Protein AF-A0A9D8FSW4-F1 (afdb_monomer_lite)

pLDDT: mean 87.03, std 11.47, range [38.97, 98.31]

Radius of gyration: 18.08 Å; chains: 1; bounding box: 42×42×50 Å

Sequence (237 aa):
MDNWDFRLVDYWDQTTSAINRSTLRLSKLGEPERKAACGQIRDAVRMRVHDLADEQLLQAVVSMVDDLYKYVNEEVLMAAALFEYLDAFGRTLTQAVRERGYVIRYVVENQFSGVDFLMLGPFDVFPRVFNAAGFVYICPQQLSLHLMQHDGITASEYPWAIAQYITEARHSGDRIVIKCHDEGQHYVFLEADYQEGALDIALRGGGAPGVLSIFRDDAPVAGSEVFVGFPEQKLGG

Structure (mmCIF, N/CA/C/O backbone):
data_AF-A0A9D8FSW4-F1
#
_entry.id   AF-A0A9D8FSW4-F1
#
loop_
_atom_site.group_PDB
_atom_site.id
_atom_site.type_symbol
_atom_site.label_atom_id
_atom_site.label_alt_id
_atom_site.label_comp_id
_atom_site.label_asym_id
_atom_site.label_entity_id
_atom_site.label_seq_id
_atom_site.pdbx_PDB_ins_code
_atom_site.Cartn_x
_atom_site.Cartn_y
_atom_site.Cartn_z
_atom_site.occupancy
_atom_site.B_iso_or_equiv
_atom_site.auth_seq_id
_atom_site.auth_comp_id
_atom_site.auth_asym_id
_atom_site.auth_atom_id
_atom_site.pdbx_PDB_model_num
ATOM 1 N N . MET A 1 1 ? -2.309 21.149 25.613 1.00 38.97 1 MET A N 1
ATOM 2 C CA . MET A 1 1 ? -2.193 19.886 24.859 1.00 38.97 1 MET A CA 1
ATOM 3 C C . MET A 1 1 ? -3.498 19.719 24.126 1.00 38.97 1 MET A C 1
ATOM 5 O O . MET A 1 1 ? -4.509 19.529 24.790 1.00 38.97 1 MET A O 1
ATOM 9 N N . ASP A 1 2 ? -3.498 19.911 22.809 1.00 42.28 2 ASP A N 1
ATOM 10 C CA . ASP A 1 2 ? -4.711 19.710 22.019 1.00 42.28 2 ASP A CA 1
ATOM 11 C C . ASP A 1 2 ? -5.140 18.252 22.136 1.00 42.28 2 ASP A C 1
ATOM 13 O O . ASP A 1 2 ? -4.364 17.341 21.845 1.00 42.28 2 ASP A O 1
ATOM 17 N N . ASN A 1 3 ? -6.367 18.057 22.610 1.00 44.59 3 ASN A N 1
ATOM 18 C CA . ASN A 1 3 ? -6.986 16.753 22.729 1.00 44.59 3 ASN A CA 1
ATOM 19 C C . ASN A 1 3 ? -7.215 16.214 21.312 1.00 44.59 3 ASN A C 1
ATOM 21 O O . ASN A 1 3 ? -7.952 16.809 20.525 1.00 44.59 3 ASN A O 1
ATOM 25 N N . TRP A 1 4 ? -6.527 15.135 20.961 1.00 50.41 4 TRP A N 1
ATOM 26 C CA . TRP A 1 4 ? -6.752 14.406 19.721 1.00 50.41 4 TRP A CA 1
ATOM 27 C C . TRP A 1 4 ? -7.999 13.531 19.912 1.00 50.41 4 TRP A C 1
ATOM 29 O O . TRP A 1 4 ? -7.894 12.356 20.253 1.00 50.41 4 TRP A O 1
ATOM 39 N N . ASP A 1 5 ? -9.184 14.133 19.788 1.00 52.31 5 ASP A N 1
ATOM 40 C CA . ASP A 1 5 ? -10.445 13.385 19.778 1.00 52.31 5 ASP A CA 1
ATOM 41 C C . ASP A 1 5 ? -10.484 12.509 18.515 1.00 52.31 5 ASP A C 1
ATOM 43 O O . ASP A 1 5 ? -10.222 12.995 17.414 1.00 52.31 5 ASP A O 1
ATOM 47 N N . PHE A 1 6 ? -10.695 11.201 18.684 1.00 55.78 6 PHE A N 1
ATOM 48 C CA . PHE A 1 6 ? -10.394 10.209 17.650 1.00 55.78 6 PHE A CA 1
ATOM 49 C C . PHE A 1 6 ? -11.658 9.563 17.083 1.00 55.78 6 PHE A C 1
ATOM 51 O O . PHE A 1 6 ? -12.292 8.714 17.734 1.00 55.78 6 PHE A O 1
ATOM 58 N N . ARG A 1 7 ? -11.950 9.879 15.817 1.00 60.59 7 ARG A N 1
ATOM 59 C CA . ARG A 1 7 ? -12.724 9.034 14.898 1.00 60.59 7 ARG A CA 1
ATOM 60 C C . ARG A 1 7 ? -11.795 8.569 13.784 1.00 60.59 7 ARG A C 1
ATOM 62 O O . ARG A 1 7 ? -10.994 9.352 13.292 1.00 60.59 7 ARG A O 1
ATOM 69 N N . LEU A 1 8 ? -11.912 7.306 13.370 1.00 60.69 8 LEU A N 1
ATOM 70 C CA . LEU A 1 8 ? -11.028 6.722 12.349 1.00 60.69 8 LEU A CA 1
ATOM 71 C C . LEU A 1 8 ? -11.030 7.559 11.049 1.00 60.69 8 LEU A C 1
ATOM 73 O O . LEU A 1 8 ? -9.980 7.780 10.458 1.00 60.69 8 LEU A O 1
ATOM 77 N N . VAL A 1 9 ? -12.198 8.114 10.701 1.00 60.72 9 VAL A N 1
ATOM 78 C CA . VAL A 1 9 ? -12.412 9.023 9.561 1.00 60.72 9 VAL A CA 1
ATOM 79 C C . VAL A 1 9 ? -11.703 10.379 9.686 1.00 60.72 9 VAL A C 1
ATOM 81 O O . VAL A 1 9 ? -11.318 10.970 8.686 1.00 60.72 9 VAL A O 1
ATOM 84 N N . ASP A 1 10 ? -11.459 10.879 10.902 1.00 65.50 10 ASP A N 1
ATOM 85 C CA . ASP A 1 10 ? -10.819 12.193 11.099 1.00 65.50 10 ASP A CA 1
ATOM 86 C C . ASP A 1 10 ? -9.329 12.162 10.711 1.00 65.50 10 ASP A C 1
ATOM 88 O O . ASP A 1 10 ? -8.737 13.180 10.337 1.00 65.50 10 ASP A O 1
ATOM 92 N N . TYR A 1 11 ? -8.738 10.969 10.779 1.00 65.19 11 TYR A N 1
ATOM 93 C CA . TYR A 1 11 ? -7.365 10.657 10.388 1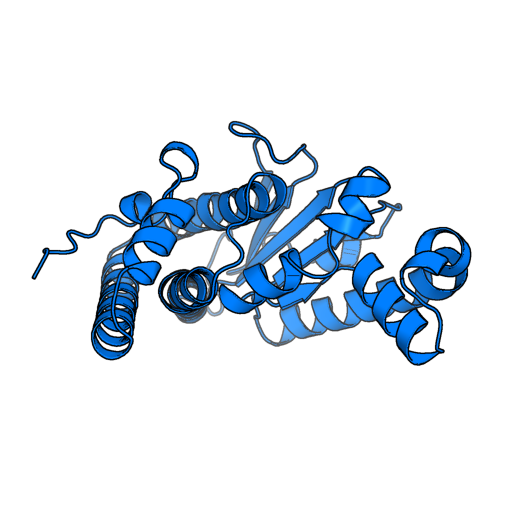.00 65.19 11 TYR A CA 1
ATOM 94 C C . TYR A 1 11 ? -7.300 10.080 8.975 1.00 65.19 11 TYR A C 1
ATOM 96 O O . TYR A 1 11 ? -6.244 10.078 8.338 1.00 65.19 11 TYR A O 1
ATOM 104 N N . TRP A 1 12 ? -8.428 9.625 8.445 1.00 70.25 12 TRP A N 1
ATOM 105 C CA . TRP A 1 12 ? -8.453 8.990 7.151 1.00 70.25 12 TRP A CA 1
ATOM 106 C C . TRP A 1 12 ? -9.741 9.261 6.396 1.00 70.25 12 TRP A C 1
ATOM 108 O O . TRP A 1 12 ? -10.770 8.655 6.668 1.00 70.25 12 TRP A O 1
ATOM 118 N N . ASP A 1 13 ? -9.653 10.182 5.445 1.00 71.44 13 ASP A N 1
ATOM 119 C CA . ASP A 1 13 ? -10.722 10.535 4.523 1.00 71.44 13 ASP A CA 1
ATOM 120 C C . ASP A 1 13 ? -10.130 11.455 3.447 1.00 71.44 13 ASP A C 1
ATOM 122 O O . ASP A 1 13 ? -9.614 12.542 3.757 1.00 71.44 13 ASP A O 1
ATOM 126 N N . GLN A 1 14 ? -10.177 11.024 2.186 1.00 68.12 14 GLN A N 1
ATOM 127 C CA . GLN A 1 14 ? -9.716 11.842 1.065 1.00 68.12 14 GLN A CA 1
ATOM 128 C C . GLN A 1 14 ? -10.571 13.106 0.879 1.00 68.12 14 GLN A C 1
ATOM 130 O O . GLN A 1 14 ? -10.016 14.165 0.579 1.00 68.12 14 GLN A O 1
ATOM 135 N N . THR A 1 15 ? -11.886 13.056 1.136 1.00 69.56 15 THR A N 1
ATOM 136 C CA . THR A 1 15 ? -12.797 14.209 0.964 1.00 69.56 15 THR A CA 1
ATOM 137 C C . THR A 1 15 ? -12.437 15.373 1.879 1.00 69.56 15 THR A C 1
ATOM 139 O O . THR A 1 15 ? -12.703 16.536 1.574 1.00 69.56 15 THR A O 1
ATOM 142 N N . THR A 1 16 ? -11.781 15.065 2.996 1.00 70.81 16 THR A N 1
ATOM 143 C CA . THR A 1 16 ? -11.301 16.054 3.951 1.00 70.81 16 THR A CA 1
ATOM 144 C C . THR A 1 16 ? -9.775 16.234 3.901 1.00 70.81 16 THR A C 1
ATOM 146 O O . THR A 1 16 ? -9.214 17.004 4.685 1.00 70.81 16 THR A O 1
ATOM 149 N N . SER A 1 17 ? -9.086 15.565 2.973 1.00 77.44 17 SER A N 1
ATOM 150 C CA . SER A 1 17 ? -7.623 15.553 2.836 1.00 77.44 17 SER A CA 1
ATOM 151 C C . SER A 1 17 ? -6.911 15.197 4.150 1.00 77.44 17 SER A C 1
ATOM 153 O O . SER A 1 17 ? -5.923 15.833 4.541 1.00 77.44 17 SER A O 1
ATOM 155 N N . ALA A 1 18 ? -7.427 14.200 4.875 1.00 82.44 18 ALA A N 1
ATOM 156 C CA . ALA A 1 18 ? -6.986 13.887 6.233 1.00 82.44 18 ALA A CA 1
ATOM 157 C C . ALA A 1 18 ? -5.484 13.557 6.322 1.00 82.44 18 ALA A C 1
ATOM 159 O O . ALA A 1 18 ? -4.816 14.035 7.241 1.00 82.44 18 ALA A O 1
ATOM 160 N N . ILE A 1 19 ? -4.930 12.838 5.335 1.00 84.75 19 ILE A N 1
ATOM 161 C CA . ILE A 1 19 ? -3.491 12.524 5.254 1.00 84.75 19 ILE A CA 1
ATOM 162 C C . ILE A 1 19 ? -2.659 13.813 5.211 1.00 84.75 19 ILE A C 1
ATOM 164 O O . ILE A 1 19 ? -1.739 13.979 6.017 1.00 84.75 19 ILE A O 1
ATOM 168 N N . ASN A 1 20 ? -3.016 14.763 4.340 1.00 83.88 20 ASN A N 1
ATOM 169 C CA . ASN A 1 20 ? -2.315 16.044 4.213 1.00 83.88 20 ASN A CA 1
ATOM 170 C C . ASN A 1 20 ? -2.421 16.883 5.489 1.00 83.88 20 ASN A C 1
ATOM 172 O O . ASN A 1 20 ? -1.419 17.419 5.967 1.00 83.88 20 ASN A O 1
ATOM 176 N N . ARG A 1 21 ? -3.608 16.962 6.099 1.00 85.56 21 ARG A N 1
ATOM 177 C CA . ARG A 1 21 ? -3.796 17.724 7.344 1.00 85.56 21 ARG A CA 1
ATOM 178 C C . ARG A 1 21 ? -3.013 17.140 8.512 1.00 85.56 21 ARG A C 1
ATOM 180 O O . ARG A 1 21 ? -2.367 17.895 9.239 1.00 85.56 21 ARG A O 1
ATOM 187 N N . SER A 1 22 ? -3.054 15.823 8.693 1.00 86.38 22 SER A N 1
ATOM 188 C CA . SER A 1 22 ? -2.328 15.140 9.766 1.00 86.38 22 SER A CA 1
ATOM 189 C C . SER A 1 22 ? -0.820 15.249 9.567 1.00 86.38 22 SER A C 1
ATOM 191 O O . SER A 1 22 ? -0.102 15.590 10.508 1.00 86.38 22 SER A O 1
ATOM 193 N N . THR A 1 23 ? -0.352 15.084 8.328 1.00 87.50 23 THR A N 1
ATOM 194 C CA . THR A 1 23 ? 1.051 15.293 7.950 1.00 87.50 23 THR A CA 1
ATOM 195 C C . THR A 1 23 ? 1.503 16.719 8.259 1.00 87.50 23 THR A C 1
ATOM 197 O O . THR A 1 23 ? 2.516 16.910 8.931 1.00 87.50 23 THR A O 1
ATOM 200 N N . LEU A 1 24 ? 0.730 17.729 7.848 1.00 87.88 24 LEU A N 1
ATOM 201 C CA . LEU A 1 24 ? 1.033 19.139 8.106 1.00 87.88 24 LEU A CA 1
ATOM 202 C C . LEU A 1 24 ? 0.984 19.484 9.602 1.00 87.88 24 LEU A C 1
ATOM 204 O O . LEU A 1 24 ? 1.720 20.351 10.075 1.00 87.88 24 LEU A O 1
ATOM 208 N N . ARG A 1 25 ? 0.105 18.833 10.369 1.00 88.06 25 ARG A N 1
ATOM 209 C CA . ARG A 1 25 ? 0.049 19.007 11.822 1.00 88.06 25 ARG A CA 1
ATOM 210 C C . ARG A 1 25 ? 1.295 18.427 12.484 1.00 88.06 25 ARG A C 1
ATOM 212 O O . ARG A 1 25 ? 1.892 19.114 13.307 1.00 88.06 25 ARG A O 1
ATOM 219 N N . LEU A 1 26 ? 1.722 17.225 12.096 1.00 89.62 26 LEU A N 1
ATOM 220 C CA . LEU A 1 26 ? 2.951 16.609 12.604 1.00 89.62 26 LEU A CA 1
ATOM 221 C C . LEU A 1 26 ? 4.206 17.380 12.184 1.00 89.62 26 LEU A C 1
ATOM 223 O O . LEU A 1 26 ? 5.123 17.522 12.989 1.00 89.62 26 LEU A O 1
ATOM 227 N N . SER A 1 27 ? 4.248 17.927 10.967 1.00 90.06 27 SER A N 1
ATOM 228 C CA . SER A 1 27 ? 5.417 18.661 10.467 1.00 90.06 27 SER A CA 1
ATOM 229 C C . SER A 1 27 ? 5.688 19.970 11.215 1.00 90.06 27 SER A C 1
ATOM 231 O O . SER A 1 27 ? 6.794 20.495 11.135 1.00 90.06 27 SER A O 1
ATOM 233 N N . LYS A 1 28 ? 4.690 20.510 11.927 1.00 90.50 28 LYS A N 1
ATOM 234 C CA . LYS A 1 28 ? 4.816 21.721 12.756 1.00 90.50 28 LYS A CA 1
ATOM 235 C C . LYS A 1 28 ? 5.362 21.444 14.160 1.00 90.50 28 LYS A C 1
ATOM 237 O O . LYS A 1 28 ? 5.664 22.395 14.873 1.00 90.50 28 LYS A O 1
ATOM 242 N N . LEU A 1 29 ? 5.458 20.177 14.564 1.00 90.56 29 LEU A N 1
ATOM 243 C CA . LEU A 1 29 ? 5.900 19.775 15.899 1.00 90.56 29 LEU A CA 1
ATOM 244 C C . LEU A 1 29 ? 7.417 19.562 15.958 1.00 90.56 29 LEU A C 1
ATOM 246 O O . LEU A 1 29 ? 8.035 19.083 15.000 1.00 90.56 29 LEU A O 1
ATOM 250 N N . GLY A 1 30 ? 8.005 19.842 17.125 1.00 90.94 30 GLY A N 1
ATOM 251 C CA . GLY A 1 30 ? 9.375 19.425 17.430 1.00 90.94 30 GLY A CA 1
ATOM 252 C C . GLY A 1 30 ? 9.485 17.900 17.548 1.00 90.94 30 GLY A C 1
ATOM 253 O O . GLY A 1 30 ? 8.496 17.215 17.792 1.00 90.94 30 GLY A O 1
ATOM 254 N N . GLU A 1 31 ? 10.689 17.341 17.406 1.00 91.19 31 GLU A N 1
ATOM 255 C CA . GLU A 1 31 ? 10.897 15.881 17.397 1.00 91.19 31 GLU A CA 1
ATOM 256 C C . GLU A 1 31 ? 10.307 15.140 18.622 1.00 91.19 31 GLU A C 1
ATOM 258 O O . GLU A 1 31 ? 9.602 14.146 18.418 1.00 91.19 31 GLU A O 1
ATOM 263 N N . PRO A 1 32 ? 10.478 15.606 19.881 1.00 91.69 32 PRO A N 1
ATOM 264 C CA . PRO A 1 32 ? 9.886 14.926 21.037 1.00 91.69 32 PRO A CA 1
ATOM 265 C C . PRO A 1 32 ? 8.351 14.935 21.018 1.00 91.69 32 PRO A C 1
ATOM 267 O O . PRO A 1 32 ? 7.713 13.926 21.319 1.00 91.69 32 PRO A O 1
ATOM 270 N N . GLU A 1 33 ? 7.755 16.064 20.630 1.00 91.56 33 GLU A N 1
ATOM 271 C CA . GLU A 1 33 ? 6.302 16.240 20.541 1.00 91.56 33 GLU A CA 1
ATOM 272 C C . GLU A 1 33 ? 5.716 15.399 19.409 1.00 91.56 33 GLU A C 1
ATOM 274 O O . GLU A 1 33 ? 4.677 14.761 19.573 1.00 91.56 33 GLU A O 1
ATOM 279 N N . ARG A 1 34 ? 6.414 15.342 18.274 1.00 91.56 34 ARG A N 1
ATOM 280 C CA . ARG A 1 34 ? 6.032 14.545 17.112 1.00 91.56 34 ARG A CA 1
ATOM 281 C C . ARG A 1 34 ? 6.053 13.053 17.429 1.00 91.56 34 ARG A C 1
ATOM 283 O O . ARG A 1 34 ? 5.096 12.350 17.107 1.00 91.56 34 ARG A O 1
ATOM 290 N N . LYS A 1 35 ? 7.075 12.577 18.151 1.00 92.25 35 LYS A N 1
ATOM 291 C CA . LYS A 1 35 ? 7.139 11.194 18.649 1.00 92.25 35 LYS A CA 1
ATOM 292 C C . LYS A 1 35 ? 5.981 10.876 19.599 1.00 92.25 35 LYS A C 1
ATOM 294 O O . LYS A 1 35 ? 5.378 9.809 19.474 1.00 92.25 35 LYS A O 1
ATOM 299 N N . ALA A 1 36 ? 5.649 11.791 20.512 1.00 91.00 36 ALA A N 1
ATOM 300 C CA . ALA A 1 36 ? 4.511 11.633 21.417 1.00 91.00 36 ALA A CA 1
ATOM 301 C C . ALA A 1 36 ? 3.174 11.588 20.656 1.00 91.00 36 ALA A C 1
ATOM 303 O O . ALA A 1 36 ? 2.359 10.704 20.911 1.00 91.00 36 ALA A O 1
ATOM 304 N N . ALA A 1 37 ? 2.982 12.472 19.672 1.00 91.06 37 ALA A N 1
ATOM 305 C CA . ALA A 1 37 ? 1.797 12.486 18.816 1.00 91.06 37 ALA A CA 1
ATOM 306 C C . ALA A 1 37 ? 1.662 11.187 18.003 1.00 91.06 37 ALA A C 1
ATOM 308 O O . ALA A 1 37 ? 0.585 10.601 17.953 1.00 91.06 37 ALA A O 1
ATOM 309 N N . CYS A 1 38 ? 2.761 10.674 17.440 1.00 93.69 38 CYS A N 1
ATOM 310 C CA . CYS A 1 38 ? 2.759 9.370 16.777 1.00 93.69 38 CYS A CA 1
ATOM 311 C C . CYS A 1 38 ? 2.387 8.237 17.746 1.00 93.69 38 CYS A C 1
ATOM 313 O O . CYS A 1 38 ? 1.678 7.319 17.357 1.00 93.69 38 CYS A O 1
ATOM 315 N N . GLY A 1 39 ? 2.837 8.283 19.005 1.00 93.81 39 GLY A N 1
ATOM 316 C CA . GLY A 1 39 ? 2.407 7.336 20.043 1.00 93.81 39 GLY A CA 1
ATOM 317 C C . GLY A 1 39 ? 0.893 7.365 20.264 1.00 93.81 39 GLY A C 1
ATOM 318 O O . GLY A 1 39 ? 0.244 6.327 20.179 1.00 93.81 39 GLY A O 1
ATOM 319 N N . GLN A 1 40 ? 0.328 8.563 20.424 1.00 90.94 40 GLN A N 1
ATOM 320 C CA . GLN A 1 40 ? -1.116 8.759 20.595 1.00 90.94 40 GLN A CA 1
ATOM 321 C C . GLN A 1 40 ? -1.921 8.233 19.401 1.00 90.94 40 GLN A C 1
ATOM 323 O O . GLN A 1 40 ? -2.945 7.586 19.600 1.00 90.94 40 GLN A O 1
ATOM 328 N N . ILE A 1 41 ? -1.446 8.456 18.170 1.00 91.69 41 ILE A N 1
ATOM 329 C CA . ILE A 1 41 ? -2.078 7.915 16.958 1.00 91.69 41 ILE A CA 1
ATOM 330 C C . ILE A 1 41 ? -2.113 6.382 17.009 1.00 91.69 41 ILE A C 1
ATOM 332 O O . ILE A 1 41 ? -3.173 5.798 16.791 1.00 91.69 41 ILE A O 1
ATOM 336 N N . ARG A 1 42 ? -0.990 5.725 17.339 1.00 94.25 42 ARG A N 1
ATOM 337 C CA . ARG A 1 42 ? -0.927 4.253 17.422 1.00 94.25 42 ARG A CA 1
ATOM 338 C C . ARG A 1 42 ? -1.911 3.702 18.452 1.00 94.25 42 ARG A C 1
ATOM 340 O O . ARG A 1 42 ? -2.645 2.759 18.159 1.00 94.25 42 ARG A O 1
ATOM 347 N N . ASP A 1 43 ? -1.938 4.292 19.643 1.00 90.88 43 ASP A N 1
ATOM 348 C CA . ASP A 1 43 ? -2.817 3.849 20.727 1.00 90.88 43 ASP A CA 1
ATOM 349 C C . ASP A 1 43 ? -4.293 4.028 20.356 1.00 90.88 43 ASP A C 1
ATOM 351 O O . ASP A 1 43 ? -5.112 3.133 20.579 1.00 90.88 43 ASP A O 1
ATOM 355 N N . ALA A 1 44 ? -4.625 5.146 19.710 1.00 88.31 44 ALA A N 1
ATOM 356 C CA . ALA A 1 44 ? -5.988 5.438 19.300 1.00 88.31 44 ALA A CA 1
ATOM 357 C C . ALA A 1 44 ? -6.477 4.514 18.169 1.00 88.31 44 ALA A C 1
ATOM 359 O O . ALA A 1 44 ? -7.608 4.025 18.231 1.00 88.31 44 ALA A O 1
ATOM 360 N N . VAL A 1 45 ? -5.617 4.201 17.189 1.00 90.56 45 VAL A N 1
ATOM 361 C CA . VAL A 1 45 ? -5.909 3.202 16.145 1.00 90.56 45 VAL A CA 1
ATOM 362 C C . VAL A 1 45 ? -6.189 1.840 16.770 1.00 90.56 45 VAL A C 1
ATOM 364 O O . VAL A 1 45 ? -7.232 1.255 16.487 1.00 90.56 45 VAL A O 1
ATOM 367 N N . ARG A 1 46 ? -5.314 1.349 17.658 1.00 91.00 46 ARG A N 1
ATOM 368 C CA . ARG A 1 46 ? -5.498 0.039 18.311 1.00 91.00 46 ARG A CA 1
ATOM 369 C C . ARG A 1 46 ? -6.804 -0.038 19.088 1.00 91.00 46 ARG A C 1
ATOM 371 O O . ARG A 1 46 ? -7.553 -0.995 18.921 1.00 91.00 46 ARG A O 1
ATOM 378 N N . MET A 1 47 ? -7.087 0.983 19.895 1.00 88.00 47 MET A N 1
ATOM 379 C CA . MET A 1 47 ? -8.319 1.059 20.677 1.00 88.00 47 MET A CA 1
ATOM 380 C C . MET A 1 47 ? -9.557 1.014 19.773 1.00 88.00 47 MET A C 1
ATOM 382 O O . MET A 1 47 ? -10.480 0.252 20.037 1.00 88.00 47 MET A O 1
ATOM 386 N N . ARG A 1 48 ? -9.581 1.767 18.666 1.00 85.12 48 ARG A N 1
ATOM 387 C CA . ARG A 1 48 ? -10.743 1.745 17.764 1.00 85.12 48 ARG A CA 1
ATOM 388 C C . ARG A 1 48 ? -10.878 0.463 16.971 1.00 85.12 48 ARG A C 1
ATOM 390 O O . ARG A 1 48 ? -11.993 -0.023 16.835 1.00 85.12 48 ARG A O 1
ATOM 397 N N . VAL A 1 49 ? -9.783 -0.087 16.455 1.00 88.44 49 VAL A N 1
ATOM 398 C CA . VAL A 1 49 ? -9.830 -1.358 15.720 1.00 88.44 49 VAL A CA 1
ATOM 399 C C . VAL A 1 49 ? -10.352 -2.477 16.616 1.00 88.44 49 VAL A C 1
ATOM 401 O O . VAL A 1 49 ? -11.122 -3.308 16.142 1.00 88.44 49 VAL A O 1
ATOM 404 N N . HIS A 1 50 ? -9.982 -2.472 17.898 1.00 87.44 50 HIS A N 1
ATOM 405 C CA . HIS A 1 50 ? -10.499 -3.413 18.888 1.00 87.44 50 HIS A CA 1
ATOM 406 C C . HIS A 1 50 ? -12.028 -3.320 19.050 1.00 87.44 50 HIS A C 1
ATOM 408 O O . HIS A 1 50 ? -12.697 -4.346 19.133 1.00 87.44 50 HIS A O 1
ATOM 414 N N . ASP A 1 51 ? -12.584 -2.108 19.046 1.00 87.88 51 ASP A N 1
ATOM 415 C CA . ASP A 1 51 ? -14.014 -1.879 19.294 1.00 87.88 51 ASP A CA 1
ATOM 416 C C . ASP A 1 51 ? -14.908 -2.066 18.053 1.00 87.88 51 ASP A C 1
ATOM 418 O O . ASP A 1 51 ? -16.128 -2.181 18.180 1.00 87.88 51 ASP A O 1
ATOM 422 N N . LEU A 1 52 ? -14.333 -2.075 16.846 1.00 88.75 52 LEU A N 1
ATOM 423 C CA . LEU A 1 52 ? -15.087 -2.245 15.600 1.00 88.75 52 LEU A CA 1
ATOM 424 C C . LEU A 1 52 ? -15.535 -3.695 15.404 1.00 88.75 52 LEU A C 1
ATOM 426 O O . LEU A 1 52 ? -14.785 -4.625 15.695 1.00 88.75 52 LEU A O 1
ATOM 430 N N . ALA A 1 53 ? -16.714 -3.911 14.817 1.00 91.31 53 ALA A N 1
ATOM 431 C CA . ALA A 1 53 ? -17.070 -5.217 14.261 1.00 91.31 53 ALA A CA 1
ATOM 432 C C . ALA A 1 53 ? -16.201 -5.540 13.029 1.00 91.31 53 ALA A C 1
ATOM 434 O O . ALA A 1 53 ? -15.670 -4.632 12.388 1.00 91.31 53 ALA A O 1
ATOM 435 N N . ASP A 1 54 ? -16.059 -6.826 12.687 1.00 92.06 54 ASP A N 1
ATOM 436 C CA . ASP A 1 54 ? -15.194 -7.248 11.573 1.00 92.06 54 ASP A CA 1
ATOM 437 C C . ASP A 1 54 ? -15.614 -6.588 10.253 1.00 92.06 54 ASP A C 1
ATOM 439 O O . ASP A 1 54 ? -14.784 -6.028 9.547 1.00 92.06 54 ASP A O 1
ATOM 443 N N . GLU A 1 55 ? -16.914 -6.584 9.960 1.00 90.62 55 GLU A N 1
ATOM 444 C CA . GLU A 1 55 ? -17.477 -5.980 8.750 1.00 90.62 55 GLU A CA 1
ATOM 445 C C . GLU A 1 55 ? -17.129 -4.489 8.630 1.00 90.62 55 GLU A C 1
ATOM 447 O O . GLU A 1 55 ? -16.656 -4.036 7.589 1.00 90.62 55 GLU A O 1
ATOM 452 N N . GLN A 1 56 ? -17.288 -3.734 9.721 1.00 90.31 56 GLN A N 1
ATOM 453 C CA . GLN A 1 56 ? -16.984 -2.302 9.756 1.00 90.31 56 GLN A CA 1
ATOM 454 C C . GLN A 1 56 ? -15.487 -2.035 9.592 1.00 90.31 56 GLN A C 1
ATOM 456 O O . GLN A 1 56 ? -15.099 -1.082 8.917 1.00 90.31 56 GLN A O 1
ATOM 461 N N . LEU A 1 57 ? -14.639 -2.873 10.198 1.00 91.56 57 LEU A N 1
ATOM 462 C CA . LEU A 1 57 ? -13.194 -2.783 10.026 1.00 91.56 57 LEU A CA 1
ATOM 463 C C . LEU A 1 57 ? -12.805 -3.027 8.567 1.00 91.56 57 LEU A C 1
ATOM 465 O O . LEU A 1 57 ? -12.038 -2.248 8.011 1.00 91.56 57 LEU A O 1
ATOM 469 N N . LEU A 1 58 ? -13.328 -4.086 7.947 1.00 93.12 58 LEU A N 1
ATOM 470 C CA . LEU A 1 58 ? -13.005 -4.426 6.564 1.00 93.12 58 LEU A CA 1
ATOM 471 C C . LEU A 1 58 ? -13.469 -3.332 5.597 1.00 93.12 58 LEU A C 1
ATOM 473 O O . LEU A 1 58 ? -12.701 -2.949 4.722 1.00 93.12 58 LEU A O 1
ATOM 477 N N . GLN A 1 59 ? -14.666 -2.771 5.789 1.00 91.50 59 GLN A N 1
ATOM 478 C CA . GLN A 1 59 ? -15.142 -1.626 5.002 1.00 91.50 59 GLN A CA 1
ATOM 479 C C . GLN A 1 59 ? -14.234 -0.402 5.163 1.00 91.50 59 GLN A C 1
ATOM 481 O O . GLN A 1 59 ? -13.840 0.202 4.167 1.00 91.50 59 GLN A O 1
ATOM 486 N N . ALA A 1 60 ? -13.845 -0.070 6.399 1.00 88.94 60 ALA A N 1
ATOM 487 C CA . ALA A 1 60 ? -12.914 1.027 6.643 1.00 88.94 60 ALA A CA 1
ATOM 488 C C . ALA A 1 60 ? -11.570 0.782 5.940 1.00 88.94 60 ALA A C 1
ATOM 490 O O . ALA A 1 60 ? -11.036 1.685 5.307 1.00 88.94 60 ALA A O 1
ATOM 491 N N . VAL A 1 61 ? -11.049 -0.445 5.990 1.00 92.81 61 VAL A N 1
ATOM 492 C CA . VAL A 1 61 ? -9.799 -0.830 5.323 1.00 92.81 61 VAL A CA 1
ATOM 493 C C . VAL A 1 61 ? -9.888 -0.693 3.802 1.00 92.81 61 VAL A C 1
ATOM 495 O O . VAL A 1 61 ? -8.926 -0.222 3.199 1.00 92.81 61 VAL A O 1
ATOM 498 N N . VAL A 1 62 ? -11.016 -1.059 3.182 1.00 93.31 62 VAL A N 1
ATOM 499 C CA . VAL A 1 62 ? -11.229 -0.877 1.735 1.00 93.31 62 VAL A CA 1
ATOM 500 C C . VAL A 1 62 ? -11.086 0.590 1.358 1.00 93.31 62 VAL A C 1
ATOM 502 O O . VAL A 1 62 ? -10.230 0.924 0.538 1.00 93.31 62 VAL A O 1
ATOM 505 N N . SER A 1 63 ? -11.876 1.462 1.995 1.00 88.88 63 SER A N 1
ATOM 506 C CA . SER A 1 63 ? -11.801 2.907 1.765 1.00 88.88 63 SER A CA 1
ATOM 507 C C . SER A 1 63 ? -10.396 3.420 2.028 1.00 88.88 63 SER A C 1
ATOM 509 O O . SER A 1 63 ? -9.881 4.242 1.281 1.00 88.88 63 SER A O 1
ATOM 511 N N . MET A 1 64 ? -9.737 2.884 3.055 1.00 89.50 64 MET A N 1
ATOM 512 C CA . MET A 1 64 ? -8.409 3.329 3.401 1.00 89.50 64 MET A CA 1
ATOM 513 C C . MET A 1 64 ? -7.369 3.061 2.323 1.00 89.50 64 MET A C 1
ATOM 515 O O . MET A 1 64 ? -6.642 3.963 1.920 1.00 89.50 64 MET A O 1
ATOM 519 N N . VAL A 1 65 ? -7.260 1.818 1.874 1.00 93.12 65 VAL A N 1
ATOM 520 C CA . VAL A 1 65 ? -6.215 1.442 0.918 1.00 93.12 65 VAL A CA 1
ATOM 521 C C . VAL A 1 65 ? -6.439 2.110 -0.434 1.00 93.12 65 VAL A C 1
ATOM 523 O O . VAL A 1 65 ? -5.477 2.560 -1.059 1.00 93.12 65 VAL A O 1
ATOM 526 N N . ASP A 1 66 ? -7.699 2.242 -0.838 1.00 92.12 66 ASP A N 1
ATOM 527 C CA . ASP A 1 66 ? -8.068 2.928 -2.069 1.00 92.12 66 ASP A CA 1
ATOM 528 C C . ASP A 1 66 ? -7.787 4.441 -2.002 1.00 92.12 66 ASP A C 1
ATOM 530 O O . ASP A 1 66 ? -7.150 4.998 -2.898 1.00 92.12 66 ASP A O 1
ATOM 534 N N . ASP A 1 67 ? -8.139 5.103 -0.898 1.00 89.31 67 ASP A N 1
ATOM 535 C CA . ASP A 1 67 ? -7.807 6.515 -0.671 1.00 89.31 67 ASP A CA 1
ATOM 536 C C . ASP A 1 67 ? -6.288 6.747 -0.616 1.00 89.31 67 ASP A C 1
ATOM 538 O O . ASP A 1 67 ? -5.814 7.791 -1.064 1.00 89.31 67 ASP A O 1
ATOM 542 N N . LEU A 1 68 ? -5.496 5.787 -0.108 1.00 91.00 68 LEU A N 1
ATOM 543 C CA . LEU A 1 68 ? -4.031 5.883 -0.155 1.00 91.00 68 LEU A CA 1
ATOM 544 C C . LEU A 1 68 ? -3.532 5.873 -1.599 1.00 91.00 68 LEU A C 1
ATOM 546 O O . LEU A 1 68 ? -2.652 6.655 -1.952 1.00 91.00 68 LEU A O 1
ATOM 550 N N . TYR A 1 69 ? -4.087 4.994 -2.432 1.00 90.81 69 TYR A N 1
ATOM 551 C CA . TYR A 1 69 ? -3.744 4.925 -3.847 1.00 90.81 69 TYR A CA 1
ATOM 552 C C . TYR A 1 69 ? -4.093 6.228 -4.568 1.00 90.81 69 TYR A C 1
ATOM 554 O O . TYR A 1 69 ? -3.250 6.775 -5.279 1.00 90.81 69 TYR A O 1
ATOM 562 N N . LYS A 1 70 ? -5.293 6.767 -4.334 1.00 88.31 70 LYS A N 1
ATOM 563 C CA . LYS A 1 70 ? -5.728 8.058 -4.887 1.00 88.31 70 LYS A CA 1
ATOM 564 C C . LYS A 1 70 ? -4.837 9.208 -4.419 1.00 88.31 70 LYS A C 1
ATOM 566 O O . LYS A 1 70 ? -4.342 9.967 -5.246 1.00 88.31 70 LYS A O 1
ATOM 571 N N . TYR A 1 71 ? -4.523 9.266 -3.124 1.00 86.38 71 TYR A N 1
ATOM 572 C CA . TYR A 1 71 ? -3.603 10.252 -2.552 1.00 86.38 71 TYR A CA 1
ATOM 573 C C . TYR A 1 71 ? -2.244 10.267 -3.264 1.00 86.38 71 TYR A C 1
ATOM 575 O O . TYR A 1 71 ? -1.734 11.337 -3.593 1.00 86.38 71 TYR A O 1
ATOM 583 N N . VAL A 1 72 ? -1.673 9.088 -3.536 1.00 86.31 72 VAL A N 1
ATOM 584 C CA . VAL A 1 72 ? -0.375 8.988 -4.217 1.00 86.31 72 VAL A CA 1
ATOM 585 C C . VAL A 1 72 ? -0.441 9.450 -5.679 1.00 86.31 72 VAL A C 1
ATOM 587 O O . VAL A 1 72 ? 0.550 9.971 -6.187 1.00 86.31 72 VAL A O 1
ATOM 590 N N . ASN A 1 73 ? -1.593 9.307 -6.340 1.00 83.81 73 ASN A N 1
ATOM 591 C CA . ASN A 1 73 ? -1.796 9.759 -7.719 1.00 83.81 73 ASN A CA 1
ATOM 592 C C . ASN A 1 73 ? -2.128 11.261 -7.843 1.00 83.81 73 ASN A C 1
ATOM 594 O O . ASN A 1 73 ? -1.908 11.826 -8.911 1.00 83.81 73 ASN A O 1
ATOM 598 N N . GLU A 1 74 ? -2.656 11.909 -6.799 1.00 78.44 74 GLU A N 1
ATOM 599 C CA . GLU A 1 74 ? -3.117 13.308 -6.862 1.00 78.44 74 GLU A CA 1
ATOM 600 C C . GLU A 1 74 ? -2.094 14.324 -6.325 1.00 78.44 74 GLU A C 1
ATOM 602 O O . GLU A 1 74 ? -1.655 15.216 -7.052 1.00 78.44 74 GLU A O 1
ATOM 607 N N . GLU A 1 75 ? -1.726 14.241 -5.043 1.00 66.69 75 GLU A N 1
ATOM 608 C CA . GLU A 1 75 ? -0.921 15.271 -4.376 1.00 66.69 75 GLU A CA 1
ATOM 609 C C . GLU A 1 75 ? -0.120 14.662 -3.224 1.00 66.69 75 GLU A C 1
ATOM 611 O O . GLU A 1 75 ? -0.636 14.472 -2.123 1.00 66.69 75 GLU A O 1
ATOM 616 N N . VAL A 1 76 ? 1.172 14.399 -3.448 1.00 65.06 76 VAL A N 1
ATOM 617 C CA . VAL A 1 76 ? 2.042 13.863 -2.395 1.00 65.06 76 VAL A CA 1
ATOM 618 C C . VAL A 1 76 ? 2.938 14.943 -1.815 1.00 65.06 76 VAL A C 1
ATOM 620 O O . VAL A 1 76 ? 3.937 15.356 -2.407 1.00 65.06 76 VAL A O 1
ATOM 623 N N . LEU A 1 77 ? 2.644 15.331 -0.576 1.00 66.25 77 LEU A N 1
ATOM 624 C CA . LEU A 1 77 ? 3.572 16.102 0.243 1.00 66.25 77 LEU A CA 1
ATOM 625 C C . LEU A 1 77 ? 4.678 15.177 0.761 1.00 66.25 77 LEU A C 1
ATOM 627 O O . LEU A 1 77 ? 4.569 14.580 1.833 1.00 66.25 77 LEU A O 1
ATOM 631 N N . MET A 1 78 ? 5.765 15.058 -0.003 1.00 70.94 78 MET A N 1
ATOM 632 C CA . MET A 1 78 ? 6.933 14.246 0.355 1.00 70.94 78 MET A CA 1
ATOM 633 C C . MET A 1 78 ? 7.723 14.866 1.518 1.00 70.94 78 MET A C 1
ATOM 635 O O . MET A 1 78 ? 8.774 15.480 1.338 1.00 70.94 78 MET A O 1
ATOM 639 N N . ALA A 1 79 ? 7.215 14.686 2.737 1.00 77.94 79 ALA A N 1
ATOM 640 C CA . ALA A 1 79 ? 7.817 15.150 3.983 1.00 77.94 79 ALA A CA 1
ATOM 641 C C . ALA A 1 79 ? 8.110 13.976 4.928 1.00 77.94 79 ALA A C 1
ATOM 643 O O . ALA A 1 79 ? 7.385 12.985 4.946 1.00 77.94 79 ALA A O 1
ATOM 644 N N . ALA A 1 80 ? 9.130 14.100 5.786 1.00 83.00 80 ALA A N 1
ATOM 645 C CA . ALA A 1 80 ? 9.421 13.086 6.811 1.00 83.00 80 ALA A CA 1
ATOM 646 C C . ALA A 1 80 ? 8.194 12.789 7.699 1.00 83.00 80 ALA A C 1
ATOM 648 O O . ALA A 1 80 ? 7.919 11.637 8.025 1.00 83.00 80 ALA A O 1
ATOM 649 N N . ALA A 1 81 ? 7.408 13.828 7.997 1.00 88.69 81 ALA A N 1
ATOM 650 C CA . ALA A 1 81 ? 6.165 13.724 8.752 1.00 88.69 81 ALA A CA 1
ATOM 651 C C . ALA A 1 81 ? 5.100 12.836 8.079 1.00 88.69 81 ALA A C 1
ATOM 653 O O . ALA A 1 81 ? 4.305 12.235 8.794 1.00 88.69 81 ALA A O 1
ATOM 654 N N . LEU A 1 82 ? 5.091 12.710 6.742 1.00 90.25 82 LEU A N 1
ATOM 655 C CA . LEU A 1 82 ? 4.171 11.811 6.034 1.00 90.25 82 LEU A CA 1
ATOM 656 C C . LEU A 1 82 ? 4.490 10.357 6.378 1.00 90.25 82 LEU A C 1
ATOM 658 O O . LEU A 1 82 ? 3.601 9.583 6.710 1.00 90.25 82 LEU A O 1
ATOM 662 N N . PHE A 1 83 ? 5.765 9.976 6.329 1.00 92.25 83 PHE A N 1
ATOM 663 C CA . PHE A 1 83 ? 6.167 8.596 6.600 1.00 92.25 83 PHE A CA 1
ATOM 664 C C . PHE A 1 83 ? 5.994 8.230 8.073 1.00 92.25 83 PHE A C 1
ATOM 666 O O . PHE A 1 83 ? 5.556 7.125 8.375 1.00 92.25 83 PHE A O 1
ATOM 673 N N . GLU A 1 84 ? 6.268 9.161 8.987 1.00 93.56 84 GLU A N 1
ATOM 674 C CA . GLU A 1 84 ? 5.966 8.972 10.409 1.00 93.56 84 GLU A CA 1
ATOM 675 C C . GLU A 1 84 ? 4.456 8.838 10.657 1.00 93.56 84 GLU A C 1
ATOM 677 O O . GLU A 1 84 ? 4.039 8.015 11.472 1.00 93.56 84 GLU A O 1
ATOM 682 N N . TYR A 1 85 ? 3.633 9.600 9.927 1.00 93.19 85 TYR A N 1
ATOM 683 C CA . TYR A 1 85 ? 2.180 9.487 9.976 1.00 93.19 85 TYR A CA 1
ATOM 684 C C . TYR A 1 85 ? 1.687 8.127 9.475 1.00 93.19 85 TYR A C 1
ATOM 686 O O . TYR A 1 85 ? 0.932 7.450 10.171 1.00 93.19 85 TYR A O 1
ATOM 694 N N . LEU A 1 86 ? 2.124 7.714 8.284 1.00 94.69 86 LEU A N 1
ATOM 695 C CA . LEU A 1 86 ? 1.744 6.441 7.670 1.00 94.69 86 LEU A CA 1
ATOM 696 C C . LEU A 1 86 ? 2.222 5.245 8.498 1.00 94.69 86 LEU A C 1
ATOM 698 O O . LEU A 1 86 ? 1.500 4.258 8.606 1.00 94.69 86 LEU A O 1
ATOM 702 N N . ASP A 1 87 ? 3.387 5.346 9.137 1.00 95.94 87 ASP A N 1
ATOM 703 C CA . ASP A 1 87 ? 3.847 4.342 10.095 1.00 95.94 87 ASP A CA 1
ATOM 704 C C . ASP A 1 87 ? 2.982 4.326 11.365 1.00 95.94 87 ASP A C 1
ATOM 706 O O . ASP A 1 87 ? 2.551 3.269 11.823 1.00 95.94 87 ASP A O 1
ATOM 710 N N . ALA A 1 88 ? 2.673 5.488 11.944 1.00 94.75 88 ALA A N 1
ATOM 711 C CA . ALA A 1 88 ? 1.858 5.548 13.152 1.00 94.75 88 ALA A CA 1
ATOM 712 C C . ALA A 1 88 ? 0.417 5.074 12.910 1.00 94.75 88 ALA A C 1
ATOM 714 O O . ALA A 1 88 ? -0.136 4.351 13.737 1.00 94.75 88 ALA A O 1
ATOM 715 N N . PHE A 1 89 ? -0.189 5.454 11.790 1.00 93.69 89 PHE A N 1
ATOM 716 C CA . PHE A 1 89 ? -1.579 5.145 11.478 1.00 93.69 89 PHE A CA 1
ATOM 717 C C . PHE A 1 89 ? -1.715 3.884 10.619 1.00 93.69 89 PHE A C 1
ATOM 719 O O . PHE A 1 89 ? -2.254 2.878 11.077 1.00 93.69 89 PHE A O 1
ATOM 726 N N . GLY A 1 90 ? -1.190 3.926 9.392 1.00 94.19 90 GLY A N 1
ATOM 727 C CA . GLY A 1 90 ? -1.333 2.870 8.389 1.00 94.19 90 GLY A CA 1
ATOM 728 C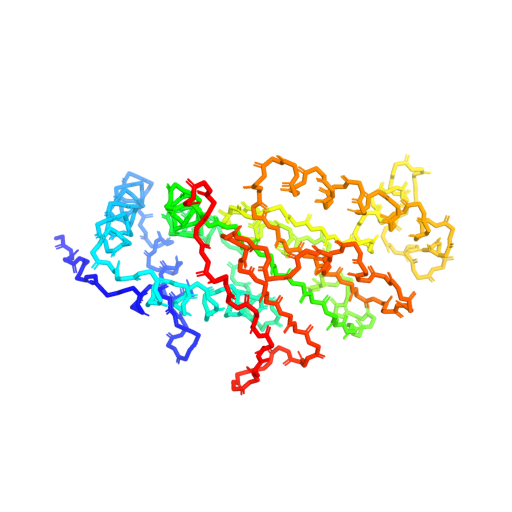 C . GLY A 1 90 ? -0.721 1.544 8.832 1.00 94.19 90 GLY A C 1
ATOM 729 O O . GLY A 1 90 ? -1.424 0.535 8.847 1.00 94.19 90 GLY A O 1
ATOM 730 N N . ARG A 1 91 ? 0.546 1.535 9.276 1.00 97.00 91 ARG A N 1
ATOM 731 C CA . ARG A 1 91 ? 1.190 0.293 9.746 1.00 97.00 91 ARG A CA 1
ATOM 732 C C . ARG A 1 91 ? 0.500 -0.276 10.981 1.00 97.00 91 ARG A C 1
ATOM 734 O O . ARG A 1 91 ? 0.332 -1.486 11.080 1.00 97.00 91 ARG A O 1
ATOM 741 N N . THR A 1 92 ? 0.090 0.572 11.920 1.00 96.50 92 THR A N 1
ATOM 742 C CA . THR A 1 92 ? -0.629 0.103 13.115 1.00 96.50 92 THR A CA 1
ATOM 743 C C . THR A 1 92 ? -1.969 -0.524 12.752 1.00 96.50 92 THR A C 1
ATOM 745 O O . THR A 1 92 ? -2.320 -1.565 13.304 1.00 96.50 92 THR A O 1
ATOM 748 N N . LEU A 1 93 ? -2.705 0.072 11.811 1.00 94.69 93 LEU A N 1
ATOM 749 C CA . LEU A 1 93 ? -3.953 -0.501 11.327 1.00 94.69 93 LEU A CA 1
ATOM 750 C C . LEU A 1 93 ? -3.715 -1.844 10.642 1.00 94.69 93 LEU A C 1
ATOM 752 O O . LEU A 1 93 ? -4.385 -2.813 10.983 1.00 94.69 93 LEU A O 1
ATOM 756 N N . THR A 1 94 ? -2.781 -1.915 9.692 1.00 96.69 94 THR A N 1
ATOM 757 C CA . THR A 1 94 ? -2.512 -3.156 8.954 1.00 96.69 94 THR A CA 1
ATOM 758 C C . THR A 1 94 ? -2.048 -4.266 9.898 1.00 96.69 94 THR A C 1
ATOM 760 O O . THR A 1 94 ? -2.559 -5.380 9.832 1.00 96.69 94 THR A O 1
ATOM 763 N N . GLN A 1 95 ? -1.200 -3.956 10.884 1.00 97.12 95 GLN A N 1
ATOM 764 C CA . GLN A 1 95 ? -0.852 -4.895 11.956 1.00 97.12 95 GLN A CA 1
ATOM 765 C C . GLN A 1 95 ? -2.083 -5.392 12.724 1.00 97.12 95 GLN A C 1
ATOM 767 O O . GLN A 1 95 ? -2.252 -6.600 12.870 1.00 97.12 95 GLN A O 1
ATOM 772 N N . ALA A 1 96 ? -2.968 -4.492 13.157 1.00 95.25 96 ALA A N 1
ATOM 773 C CA . ALA A 1 96 ? -4.167 -4.868 13.902 1.00 95.25 96 ALA A CA 1
ATOM 774 C C . ALA A 1 96 ? -5.152 -5.702 13.056 1.00 95.25 96 ALA A C 1
ATOM 776 O O . ALA A 1 96 ? -5.764 -6.644 13.558 1.00 95.25 96 ALA A O 1
ATOM 777 N N . VAL A 1 97 ? -5.280 -5.408 11.757 1.00 95.38 97 VAL A N 1
ATOM 778 C CA . VAL A 1 97 ? -6.073 -6.203 10.801 1.00 95.38 97 VAL A CA 1
ATOM 779 C C . VAL A 1 97 ? -5.503 -7.620 10.674 1.00 95.38 97 VAL A C 1
ATOM 781 O O . VAL A 1 97 ? -6.260 -8.592 10.738 1.00 95.38 97 VAL A O 1
ATOM 784 N N . ARG A 1 98 ? -4.175 -7.752 10.574 1.00 95.69 98 ARG A N 1
ATOM 785 C CA . ARG A 1 98 ? -3.490 -9.051 10.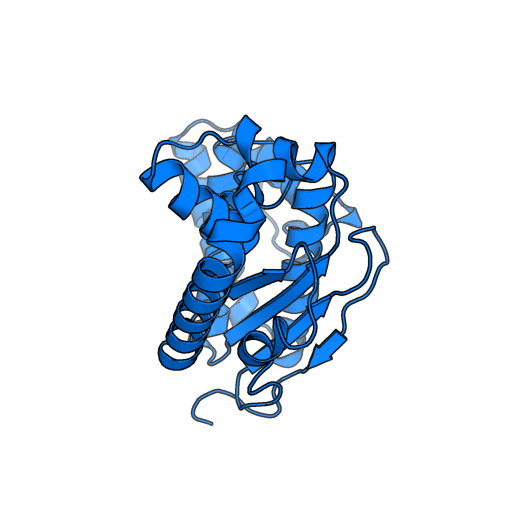532 1.00 95.69 98 ARG A CA 1
ATOM 786 C C . ARG A 1 98 ? -3.665 -9.852 11.814 1.00 95.69 98 ARG A C 1
ATOM 788 O O . ARG A 1 98 ? -3.989 -11.034 11.749 1.00 95.69 98 ARG A O 1
ATOM 795 N N . GLU A 1 99 ? -3.490 -9.216 12.970 1.00 94.69 99 GLU A N 1
ATOM 796 C CA . GLU A 1 99 ? -3.705 -9.828 14.290 1.00 94.69 99 GLU A CA 1
ATOM 797 C C . GLU A 1 99 ? -5.141 -10.341 14.458 1.00 94.69 99 GLU A C 1
ATOM 799 O O . GLU A 1 99 ? -5.378 -11.338 15.137 1.00 94.69 99 GLU A O 1
ATOM 804 N N . ARG A 1 100 ? -6.099 -9.703 13.780 1.00 93.25 100 ARG A N 1
ATOM 805 C CA . ARG A 1 100 ? -7.510 -10.096 13.752 1.00 93.25 100 ARG A CA 1
ATOM 806 C C . ARG A 1 100 ? -7.825 -11.226 12.758 1.00 93.25 100 ARG A C 1
ATOM 808 O O . ARG A 1 100 ? -8.982 -11.637 12.653 1.00 93.25 100 ARG A O 1
ATOM 815 N N . GLY A 1 101 ? -6.812 -11.747 12.065 1.00 94.94 101 GLY A N 1
ATOM 816 C CA . GLY A 1 101 ? -6.920 -12.887 11.155 1.00 94.94 101 GLY A CA 1
ATOM 817 C C . GLY A 1 101 ? -7.271 -12.514 9.715 1.00 94.94 101 GLY A C 1
ATOM 818 O O . GLY A 1 101 ? -7.833 -13.351 9.007 1.00 94.94 101 GLY A O 1
ATOM 819 N N . TYR A 1 102 ? -6.962 -11.285 9.285 1.00 96.31 102 TYR A N 1
ATOM 820 C CA . TYR A 1 102 ? -7.244 -10.812 7.930 1.00 96.31 102 TYR A CA 1
ATOM 821 C C . TYR A 1 102 ? -5.986 -10.416 7.154 1.00 96.31 102 TYR A C 1
ATOM 823 O O . TYR A 1 102 ? -5.038 -9.872 7.711 1.00 96.31 102 TYR A O 1
ATOM 831 N N . VAL A 1 103 ? -5.996 -10.627 5.839 1.00 96.62 103 VAL A N 1
ATOM 832 C CA . VAL A 1 103 ? -4.943 -10.217 4.906 1.00 96.62 103 VAL A CA 1
ATOM 833 C C . VAL A 1 103 ? -5.551 -9.399 3.776 1.00 96.62 103 VAL A C 1
ATOM 835 O O . VAL A 1 103 ? -6.378 -9.882 3.012 1.00 96.62 103 VAL A O 1
ATOM 838 N N . ILE A 1 104 ? -5.100 -8.156 3.667 1.00 97.50 104 ILE A N 1
ATOM 839 C CA . ILE A 1 104 ? -5.438 -7.222 2.597 1.00 97.50 104 ILE A CA 1
ATOM 840 C C . ILE A 1 104 ? -4.594 -7.492 1.348 1.00 97.50 104 ILE A C 1
ATOM 842 O O . ILE A 1 104 ? -3.362 -7.505 1.417 1.00 97.50 104 ILE A O 1
ATOM 846 N N . ARG A 1 105 ? -5.261 -7.651 0.208 1.00 97.38 105 ARG A N 1
ATOM 847 C CA . ARG A 1 105 ? -4.659 -7.764 -1.121 1.00 97.38 105 ARG A CA 1
ATOM 848 C C . ARG A 1 105 ? -5.270 -6.691 -2.002 1.00 97.38 105 ARG A C 1
ATOM 850 O O . ARG A 1 105 ? -6.444 -6.788 -2.350 1.00 97.38 105 ARG A O 1
ATOM 857 N N . TYR A 1 106 ? -4.488 -5.674 -2.332 1.00 97.56 106 TYR A N 1
ATOM 858 C CA . TYR A 1 106 ? -4.932 -4.601 -3.210 1.00 97.56 106 TYR A CA 1
ATOM 859 C C . TYR A 1 106 ? -4.257 -4.750 -4.566 1.00 97.56 106 TYR A C 1
ATOM 861 O O . TYR A 1 106 ? -3.038 -4.649 -4.673 1.00 97.56 106 TYR A O 1
ATOM 869 N N . VAL A 1 107 ? -5.040 -5.067 -5.586 1.00 96.94 107 VAL A N 1
ATOM 870 C CA . VAL A 1 107 ? -4.558 -5.316 -6.941 1.00 96.94 107 VAL A CA 1
ATOM 871 C C . VAL A 1 107 ? -5.057 -4.193 -7.826 1.00 96.94 107 VAL A C 1
ATOM 873 O O . VAL A 1 107 ? -6.240 -3.865 -7.813 1.00 96.94 107 VAL A O 1
ATOM 876 N N . VAL A 1 108 ? -4.147 -3.595 -8.574 1.00 94.81 108 VAL A N 1
ATOM 877 C CA . VAL A 1 108 ? -4.437 -2.443 -9.406 1.00 94.81 108 VAL A CA 1
ATOM 878 C C . VAL A 1 108 ? -3.946 -2.694 -10.816 1.00 94.81 108 VAL A C 1
ATOM 880 O O . VAL A 1 108 ? -2.776 -3.009 -11.033 1.00 94.81 108 VAL A O 1
ATOM 883 N N . GLU A 1 109 ? -4.850 -2.496 -11.756 1.00 92.88 109 GLU A N 1
ATOM 884 C CA . GLU A 1 109 ? -4.564 -2.276 -13.159 1.00 92.88 109 GLU A CA 1
ATOM 885 C C . GLU A 1 109 ? -4.682 -0.774 -13.416 1.00 92.88 109 GLU A C 1
ATOM 887 O O . GLU A 1 109 ? -5.737 -0.183 -13.199 1.00 92.88 109 GLU A O 1
ATOM 892 N N . ASN A 1 110 ? -3.593 -0.121 -13.817 1.00 87.44 110 ASN A N 1
ATOM 893 C CA . ASN A 1 110 ? -3.661 1.293 -14.180 1.00 87.44 110 ASN A CA 1
ATOM 894 C C . ASN A 1 110 ? -2.621 1.628 -15.239 1.00 87.44 110 ASN A C 1
ATOM 896 O O . ASN A 1 110 ? -1.462 1.264 -15.096 1.00 87.44 110 ASN A O 1
ATOM 900 N N . GLN A 1 111 ? -3.002 2.383 -16.263 1.00 82.50 111 GLN A N 1
ATOM 901 C CA . GLN A 1 111 ? -2.058 2.866 -17.266 1.00 82.50 111 GLN A CA 1
ATOM 902 C C . GLN A 1 111 ? -1.635 4.297 -16.943 1.00 82.50 111 GLN A C 1
ATOM 904 O O . GLN A 1 111 ? -2.465 5.182 -16.744 1.00 82.50 111 GLN A O 1
ATOM 909 N N . PHE A 1 112 ? -0.328 4.541 -16.936 1.00 77.31 112 PHE A N 1
ATOM 910 C CA . PHE A 1 112 ? 0.229 5.872 -16.711 1.00 77.31 112 PHE A CA 1
ATOM 911 C C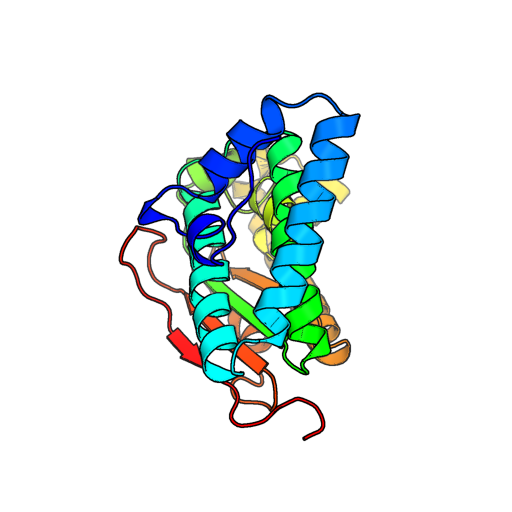 . PHE A 1 112 ? 0.657 6.505 -18.034 1.00 77.31 112 PHE A C 1
ATOM 913 O O . PHE A 1 112 ? 1.179 5.832 -18.926 1.00 77.31 112 PHE A O 1
ATOM 920 N N . SER A 1 113 ? 0.505 7.826 -18.152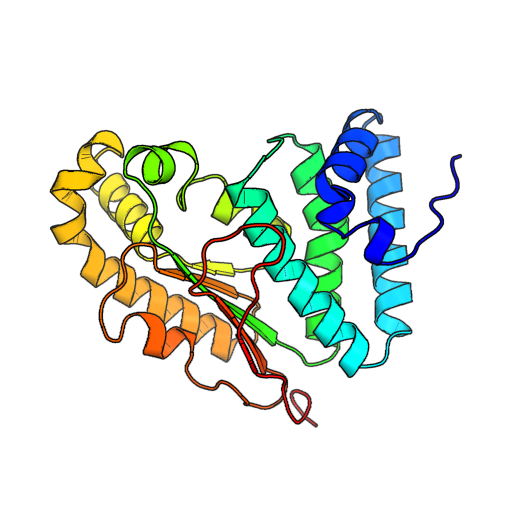 1.00 72.38 113 SER A N 1
ATOM 921 C CA . SER A 1 113 ? 1.137 8.561 -19.249 1.00 72.38 113 SER A CA 1
ATOM 922 C C . SER A 1 113 ? 2.667 8.485 -19.118 1.00 72.38 113 SER A C 1
ATOM 924 O O . SER A 1 113 ? 3.191 8.371 -18.012 1.00 72.38 113 SER A O 1
ATOM 926 N N . GLY A 1 114 ? 3.417 8.570 -20.223 1.00 66.62 114 GLY A N 1
ATOM 927 C CA . GLY A 1 114 ? 4.880 8.399 -20.182 1.00 66.62 114 GLY A CA 1
ATOM 928 C C . GLY A 1 114 ? 5.619 9.385 -19.260 1.00 66.62 114 GLY A C 1
ATOM 929 O O . GLY A 1 114 ? 6.648 9.030 -18.687 1.00 66.62 114 GLY A O 1
ATOM 930 N N . VAL A 1 115 ? 5.093 10.603 -19.078 1.00 63.59 115 VAL A N 1
ATOM 931 C CA . VAL A 1 115 ? 5.664 11.601 -18.153 1.00 63.59 115 VAL A CA 1
ATOM 932 C C . VAL A 1 115 ? 5.296 11.272 -16.708 1.00 63.59 115 VAL A C 1
ATOM 934 O O . VAL A 1 115 ? 6.178 11.264 -15.847 1.00 63.59 115 VAL A O 1
ATOM 937 N N . ASP A 1 116 ? 4.029 10.943 -16.448 1.00 66.56 116 ASP A N 1
ATOM 938 C CA . ASP A 1 116 ? 3.557 10.611 -15.100 1.00 66.56 116 ASP A CA 1
ATOM 939 C C . ASP A 1 116 ? 4.226 9.338 -14.592 1.00 66.56 116 ASP A C 1
ATOM 941 O O . ASP A 1 116 ? 4.674 9.290 -13.455 1.00 66.56 116 ASP A O 1
ATOM 945 N N . PHE A 1 117 ? 4.405 8.346 -15.458 1.00 69.81 117 PHE A N 1
ATOM 946 C CA . PHE A 1 117 ? 5.043 7.077 -15.143 1.00 69.81 117 PHE A CA 1
ATOM 947 C C . PHE A 1 117 ? 6.480 7.233 -14.611 1.00 69.81 117 PHE A C 1
ATOM 949 O O . PHE A 1 117 ? 6.864 6.550 -13.663 1.00 69.81 117 PHE A O 1
ATOM 956 N N . LEU A 1 118 ? 7.263 8.160 -15.176 1.00 66.19 118 LEU A N 1
ATOM 957 C CA . LEU A 1 118 ? 8.650 8.413 -14.761 1.00 66.19 118 LEU A CA 1
ATOM 958 C C . LEU A 1 118 ? 8.767 9.386 -13.577 1.00 66.19 118 LEU A C 1
ATOM 960 O O . LEU A 1 118 ? 9.706 9.263 -12.793 1.00 66.19 118 LEU A O 1
ATOM 964 N N . MET A 1 119 ? 7.859 10.362 -13.457 1.00 63.00 119 MET A N 1
ATOM 965 C CA . MET A 1 119 ? 7.960 11.456 -12.473 1.00 63.00 119 MET A CA 1
ATOM 966 C C . MET A 1 119 ? 7.144 11.224 -11.196 1.00 63.00 119 MET A C 1
ATOM 968 O O . MET A 1 119 ? 7.584 11.593 -10.109 1.00 63.00 119 MET A O 1
ATOM 972 N N . LEU A 1 120 ? 5.952 10.646 -11.328 1.00 61.69 120 LEU A N 1
ATOM 973 C CA . LEU A 1 120 ? 4.966 10.458 -10.254 1.00 61.69 120 LEU A CA 1
ATOM 974 C C . LEU A 1 120 ? 4.536 8.992 -10.104 1.00 61.69 120 LEU A C 1
ATOM 976 O O . LEU A 1 120 ? 3.787 8.658 -9.193 1.00 61.69 120 LEU A O 1
ATOM 980 N N . GLY A 1 121 ? 4.996 8.127 -11.004 1.00 65.12 121 GLY A N 1
ATOM 981 C CA . GLY A 1 121 ? 4.493 6.779 -11.189 1.00 65.12 121 GLY A CA 1
ATOM 982 C C . GLY A 1 121 ? 5.076 5.750 -10.218 1.00 65.12 121 GLY A C 1
ATOM 983 O O . GLY A 1 121 ? 5.525 6.079 -9.115 1.00 65.12 121 GLY A O 1
ATOM 984 N N . PRO A 1 122 ? 5.092 4.466 -10.614 1.00 70.00 122 PRO A N 1
ATOM 985 C CA . PRO A 1 122 ? 5.242 3.336 -9.699 1.00 70.00 122 PRO A CA 1
ATOM 986 C C . PRO A 1 122 ? 6.631 3.176 -9.054 1.00 70.00 122 PRO A C 1
ATOM 988 O O . PRO A 1 122 ? 6.845 2.208 -8.323 1.00 70.00 122 PRO A O 1
ATOM 991 N N . PHE A 1 123 ? 7.590 4.062 -9.338 1.00 78.19 123 PHE A N 1
ATOM 992 C CA . PHE A 1 123 ? 9.012 3.800 -9.107 1.00 78.19 123 PHE A CA 1
ATOM 993 C C . PHE A 1 123 ? 9.577 4.262 -7.766 1.00 78.19 123 PHE A C 1
ATOM 995 O O . PHE A 1 123 ? 10.406 3.546 -7.204 1.00 78.19 123 PHE A O 1
ATOM 1002 N N . ASP A 1 124 ? 9.146 5.412 -7.243 1.00 80.19 124 ASP A N 1
ATOM 1003 C CA . ASP A 1 124 ? 9.717 5.985 -6.009 1.00 80.19 124 ASP A CA 1
ATOM 1004 C C . ASP A 1 124 ? 8.648 6.297 -4.957 1.00 80.19 124 ASP A C 1
ATOM 1006 O O . ASP A 1 124 ? 8.719 5.831 -3.820 1.00 80.19 124 ASP A O 1
ATOM 1010 N N . VAL A 1 125 ? 7.601 7.040 -5.318 1.00 84.88 125 VAL A N 1
ATOM 1011 C CA . VAL A 1 125 ? 6.631 7.516 -4.321 1.00 84.88 125 VAL A CA 1
ATOM 1012 C C . VAL A 1 125 ? 5.738 6.384 -3.805 1.00 84.88 125 VAL A C 1
ATOM 1014 O O . VAL A 1 125 ? 5.656 6.167 -2.594 1.00 84.88 125 VAL A O 1
ATOM 1017 N N . PHE A 1 126 ? 5.134 5.616 -4.714 1.00 90.06 126 PHE A N 1
ATOM 1018 C CA . PHE A 1 126 ? 4.293 4.456 -4.404 1.00 90.06 126 PHE A CA 1
ATOM 1019 C C . PHE A 1 126 ? 4.930 3.464 -3.420 1.00 90.06 126 PHE A C 1
ATOM 1021 O O . PHE A 1 126 ? 4.360 3.259 -2.343 1.00 90.06 126 PHE A O 1
ATOM 1028 N N . PRO A 1 127 ? 6.106 2.870 -3.713 1.00 91.94 127 PRO A N 1
ATOM 1029 C CA . PRO A 1 127 ? 6.722 1.897 -2.816 1.00 91.94 127 PRO A CA 1
ATOM 1030 C C . PRO A 1 127 ? 6.982 2.500 -1.435 1.00 91.94 127 PRO A C 1
ATOM 1032 O O . PRO A 1 127 ? 6.731 1.847 -0.428 1.00 91.94 127 PRO A O 1
ATOM 1035 N N . ARG A 1 128 ? 7.437 3.755 -1.346 1.00 91.25 128 ARG A N 1
ATOM 1036 C CA . ARG A 1 128 ? 7.734 4.402 -0.060 1.00 91.25 128 ARG A CA 1
ATOM 1037 C C . ARG A 1 128 ? 6.480 4.615 0.780 1.00 91.25 128 ARG A C 1
ATOM 1039 O O . ARG A 1 128 ? 6.507 4.340 1.979 1.00 91.25 128 ARG A O 1
ATOM 1046 N N . VAL A 1 129 ? 5.394 5.077 0.165 1.00 92.50 129 VAL A N 1
ATOM 1047 C CA . VAL A 1 129 ? 4.113 5.313 0.843 1.00 92.50 129 VAL A CA 1
ATOM 1048 C C . VAL A 1 129 ? 3.482 3.997 1.306 1.00 92.50 129 VAL A C 1
ATOM 1050 O O . VAL A 1 129 ? 3.158 3.858 2.487 1.00 92.50 129 VAL A O 1
ATOM 1053 N N . PHE A 1 130 ? 3.374 3.002 0.423 1.00 95.12 130 PHE A N 1
ATOM 1054 C CA . PHE A 1 130 ? 2.762 1.715 0.764 1.00 95.12 130 PHE A CA 1
ATOM 1055 C C . PHE A 1 130 ? 3.597 0.913 1.766 1.00 95.12 130 PHE A C 1
ATOM 1057 O O . PHE A 1 130 ? 3.044 0.382 2.733 1.00 95.12 130 PHE A O 1
ATOM 1064 N N . ASN A 1 131 ? 4.927 0.908 1.626 1.00 95.56 131 ASN A N 1
ATOM 1065 C CA . ASN A 1 131 ? 5.801 0.264 2.606 1.00 95.56 131 ASN A CA 1
ATOM 1066 C C . ASN A 1 131 ? 5.689 0.935 3.980 1.00 95.56 131 ASN A C 1
ATOM 1068 O O . ASN A 1 131 ? 5.674 0.228 4.991 1.00 95.56 131 ASN A O 1
ATOM 1072 N N . ALA A 1 132 ? 5.578 2.270 4.047 1.00 95.44 132 ALA A N 1
ATOM 1073 C CA . ALA A 1 132 ? 5.371 2.989 5.307 1.00 95.44 132 ALA A CA 1
ATOM 1074 C C . ALA A 1 132 ? 4.036 2.617 5.971 1.00 95.44 132 ALA A C 1
ATOM 1076 O O . ALA A 1 132 ? 4.003 2.436 7.185 1.00 95.44 132 ALA A O 1
ATOM 1077 N N . ALA A 1 133 ? 2.981 2.407 5.180 1.00 96.25 133 ALA A N 1
ATOM 1078 C CA . ALA A 1 133 ? 1.671 1.954 5.650 1.00 96.25 133 ALA A CA 1
ATOM 1079 C C . ALA A 1 133 ? 1.601 0.447 5.994 1.00 96.25 133 ALA A C 1
ATOM 1081 O O . ALA A 1 133 ? 0.571 -0.029 6.469 1.00 96.25 133 ALA A O 1
ATOM 1082 N N . GLY A 1 134 ? 2.685 -0.311 5.796 1.00 97.19 134 GLY A N 1
ATOM 1083 C CA . GLY A 1 134 ? 2.764 -1.728 6.170 1.00 97.19 134 GLY A CA 1
ATOM 1084 C C . GLY A 1 134 ? 2.391 -2.724 5.071 1.00 97.19 134 GLY A C 1
ATOM 1085 O O . GLY A 1 134 ? 2.176 -3.894 5.379 1.00 97.19 134 GLY A O 1
ATOM 1086 N N . PHE A 1 135 ? 2.350 -2.294 3.811 1.00 98.31 135 PHE A N 1
ATOM 1087 C CA . PHE A 1 135 ? 2.164 -3.176 2.660 1.00 98.31 135 PHE A CA 1
ATOM 1088 C C . PHE A 1 135 ? 3.503 -3.582 2.052 1.00 98.31 135 PHE A C 1
ATOM 1090 O O . PHE A 1 135 ? 4.453 -2.804 2.054 1.00 98.31 135 PHE A O 1
ATOM 1097 N N . VAL A 1 136 ? 3.560 -4.776 1.467 1.00 98.06 136 VAL A N 1
ATOM 1098 C CA . VAL A 1 136 ? 4.576 -5.111 0.467 1.00 98.06 136 VAL A CA 1
ATOM 1099 C C . VAL A 1 136 ? 4.125 -4.523 -0.867 1.00 98.06 136 VAL A C 1
ATOM 1101 O O . VAL A 1 136 ? 3.080 -4.906 -1.388 1.00 98.06 136 VAL A O 1
ATOM 1104 N N . TYR A 1 137 ? 4.887 -3.581 -1.415 1.00 97.25 137 TYR A N 1
ATOM 1105 C CA . TYR A 1 137 ? 4.610 -3.037 -2.742 1.00 97.25 137 TYR A CA 1
ATOM 1106 C C . TYR A 1 137 ? 5.257 -3.887 -3.842 1.00 97.25 137 TYR A C 1
ATOM 1108 O O . TYR A 1 137 ? 6.450 -4.190 -3.780 1.00 97.25 137 TYR A O 1
ATOM 1116 N N . ILE A 1 138 ? 4.468 -4.262 -4.847 1.00 97.19 138 ILE A N 1
ATOM 1117 C CA . ILE A 1 138 ? 4.873 -5.124 -5.956 1.00 97.19 138 ILE A CA 1
ATOM 1118 C C . ILE A 1 138 ? 4.431 -4.457 -7.256 1.00 97.19 138 ILE A C 1
ATOM 1120 O O . ILE A 1 138 ? 3.245 -4.245 -7.483 1.00 97.19 138 ILE A O 1
ATOM 1124 N N . CYS A 1 139 ? 5.388 -4.135 -8.120 1.00 95.31 139 CYS A N 1
ATOM 1125 C CA . CYS A 1 139 ? 5.110 -3.602 -9.447 1.00 95.31 139 CYS A CA 1
ATOM 1126 C C . CYS A 1 139 ? 6.140 -4.161 -10.438 1.00 95.31 139 CYS A C 1
ATOM 1128 O O . CYS A 1 139 ? 7.327 -3.841 -10.305 1.00 95.31 139 CYS A O 1
ATOM 1130 N N . PRO A 1 140 ? 5.739 -4.990 -11.421 1.00 94.88 140 PRO A N 1
ATOM 1131 C CA . PRO A 1 140 ? 6.663 -5.542 -12.412 1.00 94.88 140 PRO A CA 1
ATOM 1132 C C . PRO A 1 140 ? 7.464 -4.470 -13.155 1.00 94.88 140 PRO A C 1
ATOM 1134 O O . PRO A 1 140 ? 8.651 -4.647 -13.425 1.00 94.88 140 PRO A O 1
ATOM 1137 N N . GLN A 1 141 ? 6.866 -3.311 -13.422 1.00 91.94 141 GLN A N 1
ATOM 1138 C CA . GLN A 1 141 ? 7.555 -2.193 -14.054 1.00 91.94 141 GLN A CA 1
ATOM 1139 C C . GLN A 1 141 ? 8.686 -1.665 -13.174 1.00 91.94 141 GLN A C 1
ATOM 1141 O O . GLN A 1 141 ? 9.779 -1.409 -13.684 1.00 91.94 141 GLN A O 1
ATOM 1146 N N . GLN A 1 142 ? 8.453 -1.524 -11.865 1.00 92.50 142 GLN A N 1
ATOM 1147 C CA . GLN A 1 142 ? 9.485 -1.092 -10.920 1.00 92.50 142 GLN A CA 1
ATOM 1148 C C . GLN A 1 142 ? 10.584 -2.143 -10.776 1.00 92.50 142 GLN A C 1
ATOM 1150 O O . GLN A 1 142 ? 11.767 -1.810 -10.779 1.00 92.50 142 GLN A O 1
ATOM 1155 N N . LEU A 1 143 ? 10.205 -3.417 -10.690 1.00 94.44 143 LEU A N 1
ATOM 1156 C CA . LEU A 1 143 ? 11.164 -4.515 -10.646 1.00 94.44 143 LEU A CA 1
ATOM 1157 C C . LEU A 1 143 ? 12.035 -4.541 -11.911 1.00 94.44 143 LEU A C 1
ATOM 1159 O O . LEU A 1 143 ? 13.241 -4.736 -11.803 1.00 94.44 143 LEU A O 1
ATOM 1163 N N . SER A 1 144 ? 11.460 -4.245 -13.081 1.00 94.25 144 SER A N 1
ATOM 1164 C CA . SER A 1 144 ? 12.215 -4.109 -14.334 1.00 94.25 144 SER A CA 1
ATOM 1165 C C . SER A 1 144 ? 13.267 -3.009 -14.231 1.00 94.25 144 SER A C 1
ATOM 1167 O O . SER A 1 144 ? 14.412 -3.228 -14.609 1.00 94.25 144 SER A O 1
ATOM 1169 N N . LEU A 1 145 ? 12.914 -1.849 -13.664 1.00 91.19 145 LEU A N 1
ATOM 1170 C CA . LEU A 1 145 ? 13.865 -0.755 -13.461 1.00 91.19 145 LEU A CA 1
ATOM 1171 C C . LEU A 1 145 ? 15.012 -1.159 -12.519 1.00 91.19 145 LEU A C 1
ATOM 1173 O O . LEU A 1 145 ? 16.158 -0.803 -12.777 1.00 91.19 145 LEU A O 1
ATOM 1177 N N . HIS A 1 146 ? 14.740 -1.927 -11.461 1.00 92.25 146 HIS A N 1
ATOM 1178 C CA . HIS A 1 146 ? 15.796 -2.433 -10.579 1.00 92.25 146 HIS A CA 1
ATOM 1179 C C . HIS A 1 146 ? 16.738 -3.415 -11.290 1.00 92.25 146 HIS A C 1
ATOM 1181 O O . HIS A 1 146 ? 17.951 -3.327 -11.102 1.00 92.25 146 HIS A O 1
ATOM 1187 N N . LEU A 1 147 ? 16.205 -4.319 -12.122 1.00 95.31 147 LEU A N 1
ATOM 1188 C CA . LEU A 1 147 ? 17.019 -5.236 -12.930 1.00 95.31 147 LEU A CA 1
ATOM 1189 C C . LEU A 1 147 ? 17.886 -4.464 -13.937 1.00 95.31 147 LEU A C 1
ATOM 1191 O O . LEU A 1 147 ? 19.087 -4.688 -14.030 1.00 95.31 147 LEU A O 1
ATOM 1195 N N . MET A 1 148 ? 17.299 -3.481 -14.617 1.00 94.31 148 MET A N 1
ATOM 1196 C CA . MET A 1 148 ? 18.011 -2.586 -15.529 1.00 94.31 148 MET A CA 1
ATOM 1197 C C . MET A 1 148 ? 19.161 -1.841 -14.840 1.00 94.31 148 MET A C 1
ATOM 1199 O O . MET A 1 148 ? 20.278 -1.809 -15.351 1.00 94.31 148 MET A O 1
ATOM 1203 N N . GLN A 1 149 ? 18.907 -1.259 -13.665 1.00 92.81 149 GLN A N 1
ATOM 1204 C CA . GLN A 1 149 ? 19.916 -0.525 -12.896 1.00 92.81 149 GLN A CA 1
ATOM 1205 C C . GLN A 1 149 ? 21.051 -1.428 -12.414 1.00 92.81 149 GLN A C 1
ATOM 1207 O O . GLN A 1 149 ? 22.204 -0.994 -12.390 1.00 92.81 149 GLN A O 1
ATOM 1212 N N . HIS A 1 150 ? 20.742 -2.675 -12.053 1.00 94.38 150 HIS A N 1
ATOM 1213 C CA . HIS A 1 150 ? 21.749 -3.675 -11.712 1.00 94.38 150 HIS A CA 1
ATOM 1214 C C . HIS A 1 150 ? 22.709 -3.941 -12.885 1.00 94.38 150 HIS A C 1
ATOM 1216 O O . HIS A 1 150 ? 23.911 -4.096 -12.670 1.00 94.38 150 HIS A O 1
ATOM 1222 N N . ASP A 1 151 ? 22.205 -3.888 -14.118 1.00 95.94 151 ASP A N 1
ATOM 1223 C CA . ASP A 1 151 ? 22.993 -4.051 -15.345 1.00 95.94 151 ASP A CA 1
ATOM 1224 C C . ASP A 1 151 ? 23.614 -2.736 -15.861 1.00 95.94 151 ASP A C 1
ATOM 1226 O O . ASP A 1 151 ? 24.236 -2.700 -16.924 1.00 95.94 151 ASP A O 1
ATOM 1230 N N . GLY A 1 152 ? 23.483 -1.642 -15.104 1.00 94.94 152 GLY A N 1
ATOM 1231 C CA . GLY A 1 152 ? 24.047 -0.333 -15.438 1.00 94.94 152 GLY A CA 1
ATOM 1232 C C . GLY A 1 152 ? 23.207 0.507 -16.404 1.00 94.94 152 GLY A C 1
ATOM 1233 O O . GLY A 1 152 ? 23.689 1.539 -16.870 1.00 94.94 152 GLY A O 1
ATOM 1234 N N . ILE A 1 153 ? 21.965 0.107 -16.688 1.00 93.00 153 ILE A N 1
ATOM 1235 C CA . ILE A 1 153 ? 21.036 0.850 -17.544 1.00 93.00 153 ILE A CA 1
ATOM 1236 C C . ILE A 1 153 ? 20.267 1.882 -16.710 1.00 93.00 153 ILE A C 1
ATOM 1238 O O . ILE A 1 153 ? 19.749 1.595 -15.627 1.00 93.00 153 ILE A O 1
ATOM 1242 N N . THR A 1 154 ? 20.181 3.113 -17.211 1.00 87.25 154 THR A N 1
ATOM 1243 C CA . THR A 1 154 ? 19.579 4.237 -16.481 1.00 87.25 154 THR A CA 1
ATOM 1244 C C . THR A 1 154 ? 18.055 4.304 -16.630 1.00 87.25 154 THR A C 1
ATOM 1246 O O . THR A 1 154 ? 17.472 3.777 -17.575 1.00 87.25 154 THR A O 1
ATOM 1249 N N . ALA A 1 155 ? 17.378 5.031 -15.731 1.00 83.88 155 ALA A N 1
ATOM 1250 C CA . ALA A 1 155 ? 15.927 5.245 -15.820 1.00 83.88 155 ALA A CA 1
ATOM 1251 C C . ALA A 1 155 ? 15.500 5.992 -17.099 1.00 83.88 155 ALA A C 1
ATOM 1253 O O . ALA A 1 155 ? 14.421 5.745 -17.629 1.00 83.88 155 ALA A O 1
ATOM 1254 N N . SER A 1 156 ? 16.355 6.864 -17.647 1.00 84.56 156 SER A N 1
ATOM 1255 C CA . SER A 1 156 ? 16.116 7.511 -18.947 1.00 84.56 156 SER A CA 1
ATOM 1256 C C . SER A 1 156 ? 16.105 6.530 -20.120 1.00 84.56 156 SER A C 1
ATOM 1258 O O . SER A 1 156 ? 15.569 6.846 -21.180 1.00 84.56 156 SER A O 1
ATOM 1260 N N . GLU A 1 157 ? 16.689 5.345 -19.943 1.00 88.31 157 GLU A N 1
ATOM 1261 C CA . GLU A 1 157 ? 16.727 4.292 -20.955 1.00 88.31 157 GLU A CA 1
ATOM 1262 C C . GLU A 1 157 ? 15.546 3.316 -20.859 1.00 88.31 157 GLU A C 1
ATOM 1264 O O . GLU A 1 157 ? 15.398 2.420 -21.693 1.00 88.31 157 GLU A O 1
ATOM 1269 N N . TYR A 1 158 ? 14.667 3.520 -19.874 1.00 87.12 158 TYR A N 1
ATOM 1270 C CA . TYR A 1 158 ? 13.518 2.665 -19.598 1.00 87.12 158 TYR A CA 1
ATOM 1271 C C . TYR A 1 158 ? 12.636 2.368 -20.817 1.00 87.12 158 TYR A C 1
ATOM 1273 O O . TYR A 1 158 ? 12.425 1.184 -21.095 1.00 87.12 158 TYR A O 1
ATOM 1281 N N . PRO A 1 159 ? 12.167 3.364 -21.600 1.00 87.25 159 PRO A N 1
ATOM 1282 C CA . PRO A 1 159 ? 11.206 3.101 -22.673 1.00 87.25 159 PRO A CA 1
ATOM 1283 C C . PRO A 1 159 ? 11.737 2.175 -23.777 1.00 87.25 159 PRO A C 1
ATOM 1285 O O . PRO A 1 159 ? 10.951 1.547 -24.481 1.00 87.25 159 PRO A O 1
ATOM 1288 N N . TRP A 1 160 ? 13.060 2.080 -23.939 1.00 89.12 160 TRP A N 1
ATOM 1289 C CA . TRP A 1 160 ? 13.704 1.278 -24.986 1.00 89.12 160 TRP A CA 1
ATOM 1290 C C . TRP A 1 160 ? 14.223 -0.069 -24.474 1.00 89.12 160 TRP A C 1
ATOM 1292 O O . TRP A 1 160 ? 14.352 -1.005 -25.263 1.00 89.12 160 TRP A O 1
ATOM 1302 N N . ALA A 1 161 ? 14.526 -0.180 -23.179 1.00 92.06 161 ALA A N 1
ATOM 1303 C CA . ALA A 1 161 ? 15.119 -1.383 -22.600 1.00 92.06 161 ALA A CA 1
ATOM 1304 C C . ALA A 1 161 ? 14.105 -2.294 -21.888 1.00 92.06 161 ALA A C 1
ATOM 1306 O O . ALA A 1 161 ? 14.343 -3.498 -21.819 1.00 92.06 161 ALA A O 1
ATOM 1307 N N . ILE A 1 162 ? 12.959 -1.773 -21.420 1.00 91.12 162 ILE A N 1
ATOM 1308 C CA . ILE A 1 162 ? 11.981 -2.522 -20.602 1.00 91.12 162 ILE A CA 1
ATOM 1309 C C . ILE A 1 162 ? 11.588 -3.883 -21.202 1.00 91.12 162 ILE A C 1
ATOM 1311 O O . ILE A 1 162 ? 11.467 -4.867 -20.473 1.00 91.12 162 ILE A O 1
ATOM 1315 N N . ALA A 1 163 ? 11.455 -3.976 -22.529 1.00 92.75 163 ALA A N 1
ATOM 1316 C CA . ALA A 1 163 ? 11.059 -5.205 -23.217 1.00 92.75 163 ALA A CA 1
ATOM 1317 C C . ALA A 1 163 ? 11.997 -6.396 -22.935 1.00 92.75 163 ALA A C 1
ATOM 1319 O O . ALA A 1 163 ? 11.565 -7.543 -23.012 1.00 92.75 163 ALA A O 1
ATOM 1320 N N . GLN A 1 164 ? 13.262 -6.135 -22.588 1.00 96.00 164 GLN A N 1
ATOM 1321 C CA . GLN A 1 164 ? 14.245 -7.167 -22.245 1.00 96.00 164 GLN A CA 1
ATOM 1322 C C . GLN A 1 164 ? 14.097 -7.674 -20.801 1.00 96.00 164 GLN A C 1
ATOM 1324 O O . GLN A 1 164 ? 14.516 -8.788 -20.507 1.00 96.00 164 GLN A O 1
ATOM 1329 N N . TYR A 1 165 ? 13.473 -6.886 -19.919 1.00 96.00 165 TYR A N 1
ATOM 1330 C CA . TYR A 1 165 ? 13.445 -7.118 -18.470 1.00 96.00 165 TYR A CA 1
ATOM 1331 C C . TYR A 1 165 ? 12.058 -7.482 -17.927 1.00 96.00 165 TYR A C 1
ATOM 1333 O O . TYR A 1 165 ? 11.956 -8.178 -16.917 1.00 96.00 165 TYR A O 1
ATOM 1341 N N . ILE A 1 166 ? 10.979 -7.049 -18.588 1.00 94.00 166 ILE A N 1
ATOM 1342 C CA . ILE A 1 166 ? 9.620 -7.137 -18.031 1.00 94.00 166 ILE A CA 1
ATOM 1343 C C . ILE A 1 166 ? 9.161 -8.570 -17.746 1.00 94.00 166 ILE A C 1
ATOM 1345 O O . ILE A 1 166 ? 8.496 -8.813 -16.742 1.00 94.00 166 ILE A O 1
ATOM 1349 N N . THR A 1 167 ? 9.549 -9.541 -18.575 1.00 94.50 167 THR A N 1
ATOM 1350 C CA . THR A 1 167 ? 9.188 -10.953 -18.368 1.00 94.50 167 THR A CA 1
ATOM 1351 C C . THR A 1 167 ? 9.797 -11.503 -17.078 1.00 94.50 167 THR A C 1
ATOM 1353 O O . THR A 1 167 ? 9.102 -12.134 -16.281 1.00 94.50 167 THR A O 1
ATOM 1356 N N . GLU A 1 168 ? 11.081 -11.231 -16.834 1.00 96.25 168 GLU A N 1
ATOM 1357 C CA . GLU A 1 168 ? 11.756 -11.630 -15.595 1.00 96.25 168 GLU A CA 1
ATOM 1358 C C . GLU A 1 168 ? 11.189 -10.882 -14.384 1.00 96.25 168 GLU A C 1
ATOM 1360 O O . GLU A 1 168 ? 10.991 -11.464 -13.312 1.00 96.25 168 GLU A O 1
ATOM 1365 N N . ALA A 1 169 ? 10.873 -9.601 -14.560 1.00 95.88 169 ALA A N 1
ATOM 1366 C CA . ALA A 1 169 ? 10.297 -8.778 -13.514 1.00 95.88 169 ALA A CA 1
ATOM 1367 C C . ALA A 1 169 ? 8.895 -9.248 -13.096 1.00 95.88 169 ALA A C 1
ATOM 1369 O O . ALA A 1 169 ? 8.617 -9.316 -11.899 1.00 95.88 169 ALA A O 1
ATOM 1370 N N . ARG A 1 170 ? 8.036 -9.639 -14.048 1.00 95.50 170 ARG A N 1
ATOM 1371 C CA . ARG A 1 170 ? 6.726 -10.251 -13.761 1.00 95.50 170 ARG A CA 1
ATOM 1372 C C . ARG A 1 170 ? 6.881 -11.572 -13.019 1.00 95.50 170 ARG A C 1
ATOM 1374 O O . ARG A 1 170 ? 6.270 -11.746 -11.970 1.00 95.50 170 ARG A O 1
ATOM 1381 N N . HIS A 1 171 ? 7.785 -12.441 -13.473 1.00 95.38 171 HIS A N 1
ATOM 1382 C CA . HIS A 1 171 ? 8.074 -13.691 -12.766 1.00 95.38 171 HIS A CA 1
ATOM 1383 C C . HIS A 1 171 ? 8.569 -13.451 -11.329 1.00 95.38 171 HIS A C 1
ATOM 1385 O O . HIS A 1 171 ? 8.186 -14.152 -10.391 1.00 95.38 171 HIS A O 1
ATOM 1391 N N . SER A 1 172 ? 9.408 -12.434 -11.131 1.00 96.56 172 SER A N 1
ATOM 1392 C CA . SER A 1 172 ? 9.859 -12.021 -9.800 1.00 96.56 172 SER A CA 1
ATOM 1393 C C . SER A 1 172 ? 8.709 -11.474 -8.950 1.00 96.56 172 SER A C 1
ATOM 1395 O O . SER A 1 172 ? 8.610 -11.825 -7.775 1.00 96.56 172 SER A O 1
ATOM 1397 N N . GLY A 1 173 ? 7.814 -10.679 -9.542 1.00 96.94 173 GLY A N 1
ATOM 1398 C CA . GLY A 1 173 ? 6.585 -10.197 -8.912 1.00 96.94 173 GLY A CA 1
ATOM 1399 C C . GLY A 1 173 ? 5.704 -11.342 -8.414 1.00 96.94 173 GLY A C 1
ATOM 1400 O O . GLY A 1 173 ? 5.349 -11.359 -7.236 1.00 96.94 173 GLY A O 1
ATOM 1401 N N . ASP A 1 174 ? 5.453 -12.350 -9.252 1.00 96.69 174 ASP A N 1
ATOM 1402 C CA . ASP A 1 174 ? 4.678 -13.544 -8.887 1.00 96.69 174 ASP A CA 1
ATOM 1403 C C . ASP A 1 174 ? 5.283 -14.280 -7.691 1.00 96.69 174 ASP A C 1
ATOM 1405 O O . ASP A 1 174 ? 4.574 -14.690 -6.772 1.00 96.69 174 ASP A O 1
ATOM 1409 N N . ARG A 1 175 ? 6.612 -14.421 -7.654 1.00 97.62 175 ARG A N 1
ATOM 1410 C CA . ARG A 1 175 ? 7.304 -15.060 -6.525 1.00 97.62 175 ARG A CA 1
ATOM 1411 C C . ARG A 1 175 ? 7.144 -14.273 -5.227 1.00 97.62 175 ARG A C 1
ATOM 1413 O O . ARG A 1 175 ? 7.029 -14.887 -4.165 1.00 97.62 175 ARG A O 1
ATOM 1420 N N . ILE A 1 176 ? 7.138 -12.941 -5.294 1.00 98.00 176 ILE A N 1
ATOM 1421 C CA . ILE A 1 176 ? 6.883 -12.091 -4.125 1.00 98.00 176 ILE A CA 1
ATOM 1422 C C . ILE A 1 176 ? 5.425 -12.249 -3.679 1.00 98.00 176 ILE A C 1
ATOM 1424 O O . ILE A 1 176 ? 5.190 -12.438 -2.488 1.00 98.00 176 ILE A O 1
ATOM 1428 N N . VAL A 1 177 ? 4.464 -12.261 -4.610 1.00 97.56 177 VAL A N 1
ATOM 1429 C CA . VAL A 1 177 ? 3.041 -12.493 -4.305 1.00 97.56 177 VAL A CA 1
ATOM 1430 C C . VAL A 1 177 ? 2.835 -13.840 -3.614 1.00 97.56 177 VAL A C 1
ATOM 1432 O O . VAL A 1 177 ? 2.203 -13.886 -2.561 1.00 97.56 177 VAL A O 1
ATOM 1435 N N . ILE A 1 178 ? 3.403 -14.921 -4.155 1.00 96.50 178 ILE A N 1
ATOM 1436 C CA . ILE A 1 178 ? 3.317 -16.266 -3.563 1.00 96.50 178 ILE A CA 1
ATOM 1437 C C . ILE A 1 178 ? 3.869 -16.250 -2.136 1.00 96.50 178 ILE A C 1
ATOM 1439 O O . ILE A 1 178 ? 3.214 -16.724 -1.212 1.00 96.50 178 ILE A O 1
ATOM 1443 N N . LYS A 1 179 ? 5.026 -15.616 -1.920 1.00 97.19 179 LYS A N 1
ATOM 1444 C CA . LYS A 1 179 ? 5.589 -15.465 -0.576 1.00 97.19 179 LYS A CA 1
ATOM 1445 C C . LYS A 1 179 ? 4.660 -14.676 0.355 1.00 97.19 179 LYS A C 1
ATOM 1447 O O . LYS A 1 179 ? 4.500 -15.047 1.514 1.00 97.19 179 LYS A O 1
ATOM 1452 N N . CYS A 1 180 ? 4.028 -13.607 -0.131 1.00 96.81 180 CYS A N 1
ATOM 1453 C CA . CYS A 1 180 ? 3.042 -12.860 0.648 1.00 96.81 180 CYS A CA 1
ATOM 1454 C C . CYS A 1 180 ? 1.812 -13.710 0.994 1.00 96.81 180 CYS A C 1
ATOM 1456 O O . CYS A 1 180 ? 1.278 -13.561 2.093 1.00 96.81 180 CYS A O 1
ATOM 1458 N N . HIS A 1 181 ? 1.372 -14.598 0.097 1.00 94.06 181 HIS A N 1
ATOM 1459 C CA . HIS A 1 181 ? 0.291 -15.550 0.376 1.00 94.06 181 HIS A CA 1
ATOM 1460 C C . HIS A 1 181 ? 0.692 -16.515 1.490 1.00 94.06 181 HIS A C 1
ATOM 1462 O O . HIS A 1 181 ? -0.053 -16.643 2.460 1.00 94.06 181 HIS A O 1
ATOM 1468 N N . ASP A 1 182 ? 1.877 -17.116 1.386 1.00 93.69 182 ASP A N 1
ATOM 1469 C CA . ASP A 1 182 ? 2.390 -18.099 2.347 1.00 93.69 182 ASP A CA 1
ATOM 1470 C C . ASP A 1 182 ? 2.612 -17.494 3.743 1.00 93.69 182 ASP A C 1
ATOM 1472 O O . ASP A 1 182 ? 2.343 -18.129 4.763 1.00 93.69 182 ASP A O 1
ATOM 1476 N N . GLU A 1 183 ? 3.085 -16.248 3.807 1.00 94.94 183 GLU A N 1
ATOM 1477 C CA . GLU A 1 183 ? 3.388 -15.555 5.065 1.00 94.94 183 GLU A CA 1
ATOM 1478 C C . GLU A 1 183 ? 2.201 -14.747 5.626 1.00 94.94 183 GLU A C 1
ATOM 1480 O O . GLU A 1 183 ? 2.312 -14.145 6.702 1.00 94.94 183 GLU A O 1
ATOM 1485 N N . GLY A 1 184 ? 1.074 -14.690 4.910 1.00 93.81 184 GLY A N 1
ATOM 1486 C CA . GLY A 1 184 ? -0.079 -13.866 5.276 1.00 93.81 184 GLY A CA 1
ATOM 1487 C C . GLY A 1 184 ? 0.271 -12.377 5.381 1.00 93.81 184 GLY A C 1
ATOM 1488 O O . GLY A 1 184 ? -0.077 -11.725 6.368 1.00 93.81 184 GLY A O 1
ATOM 1489 N N . GLN A 1 185 ? 1.028 -11.858 4.413 1.00 96.62 185 GLN A N 1
ATOM 1490 C CA . GLN A 1 185 ? 1.440 -10.453 4.342 1.00 96.62 185 GLN A CA 1
ATOM 1491 C C . GLN A 1 185 ? 0.455 -9.641 3.506 1.00 96.62 185 GLN A C 1
ATOM 1493 O O . GLN A 1 185 ? -0.035 -10.102 2.474 1.00 96.62 185 GLN A O 1
ATOM 1498 N N . HIS A 1 186 ? 0.216 -8.399 3.923 1.00 98.00 186 HIS A N 1
ATOM 1499 C CA . HIS A 1 186 ? -0.510 -7.434 3.106 1.00 98.00 186 HIS A CA 1
ATOM 1500 C C . HIS A 1 186 ? 0.334 -7.011 1.915 1.00 98.00 186 HIS A C 1
ATOM 1502 O O . HIS A 1 186 ? 1.526 -6.737 2.073 1.00 98.00 186 HIS A O 1
ATOM 1508 N N . TYR A 1 187 ? -0.278 -6.893 0.742 1.00 98.25 187 TYR A N 1
ATOM 1509 C CA . TYR A 1 187 ? 0.432 -6.389 -0.425 1.00 98.25 187 TYR A CA 1
ATOM 1510 C C . TYR A 1 187 ? -0.435 -5.508 -1.311 1.00 98.25 187 TYR A C 1
ATOM 1512 O O . TYR A 1 187 ? -1.665 -5.618 -1.336 1.00 98.25 187 TYR A O 1
ATOM 1520 N N . VAL A 1 188 ? 0.265 -4.652 -2.047 1.00 97.69 188 VAL A N 1
ATOM 1521 C CA . VAL A 1 188 ? -0.253 -3.940 -3.207 1.00 97.69 188 VAL A CA 1
ATOM 1522 C C . VAL A 1 188 ? 0.446 -4.489 -4.439 1.00 97.69 188 VAL A C 1
ATOM 1524 O O . VAL A 1 188 ? 1.675 -4.513 -4.478 1.00 97.69 188 VAL A O 1
ATOM 1527 N N . PHE A 1 189 ? -0.326 -4.922 -5.428 1.00 97.31 189 PHE A N 1
ATOM 1528 C CA . PHE A 1 189 ? 0.179 -5.318 -6.734 1.00 97.31 189 PHE A CA 1
ATOM 1529 C C . PHE A 1 189 ? -0.304 -4.311 -7.773 1.00 97.31 189 PHE A C 1
ATOM 1531 O O . PHE A 1 189 ? -1.506 -4.210 -7.994 1.00 97.31 189 PHE A O 1
ATOM 1538 N N . LEU A 1 190 ? 0.611 -3.569 -8.390 1.00 95.12 190 LEU A N 1
ATOM 1539 C CA . LEU A 1 190 ? 0.303 -2.601 -9.440 1.00 95.12 190 LEU A CA 1
ATOM 1540 C C . LEU A 1 190 ? 0.877 -3.086 -10.772 1.00 95.12 190 LEU A C 1
ATOM 1542 O O . LEU A 1 190 ? 2.097 -3.126 -10.945 1.00 95.12 190 LEU A O 1
ATOM 1546 N N . GLU A 1 191 ? -0.007 -3.412 -11.710 1.00 92.94 191 GLU A N 1
ATOM 1547 C CA . GLU A 1 191 ? 0.329 -3.653 -13.111 1.00 92.94 191 GLU A CA 1
ATOM 1548 C C . GLU A 1 191 ? 0.109 -2.353 -13.887 1.00 92.94 191 GLU A C 1
ATOM 1550 O O . GLU A 1 191 ? -1.024 -1.908 -14.082 1.00 92.94 191 GLU A O 1
ATOM 1555 N N . ALA A 1 192 ? 1.221 -1.711 -14.255 1.00 87.75 192 ALA A N 1
ATOM 1556 C CA . ALA A 1 192 ? 1.208 -0.400 -14.895 1.00 87.75 192 ALA A CA 1
ATOM 1557 C C . ALA A 1 192 ? 1.111 -0.463 -16.435 1.00 87.75 192 ALA A C 1
ATOM 1559 O O . ALA A 1 192 ? 0.928 0.562 -17.093 1.00 87.75 192 ALA A O 1
ATOM 1560 N N . ASP A 1 193 ? 1.277 -1.660 -17.006 1.00 84.94 193 ASP A N 1
ATOM 1561 C CA . ASP A 1 193 ? 1.172 -1.949 -18.437 1.00 84.94 193 ASP A CA 1
ATOM 1562 C C . ASP A 1 193 ? 0.558 -3.345 -18.613 1.00 84.94 193 ASP A C 1
ATOM 1564 O O . ASP A 1 193 ? 1.261 -4.363 -18.687 1.00 84.94 193 ASP A O 1
ATOM 1568 N N . TYR A 1 194 ? -0.777 -3.388 -18.583 1.00 83.81 194 TYR A N 1
ATOM 1569 C CA . TYR A 1 194 ? -1.537 -4.632 -18.528 1.00 83.81 194 TYR A CA 1
ATOM 1570 C C . TYR A 1 194 ? -1.240 -5.570 -19.697 1.00 83.81 194 TYR A C 1
ATOM 1572 O O . TYR A 1 194 ? -1.239 -5.191 -20.869 1.00 83.81 194 TYR A O 1
ATOM 1580 N N . GLN A 1 195 ? -1.060 -6.843 -19.350 1.00 84.19 195 GLN A N 1
ATOM 1581 C CA . GLN A 1 195 ? -1.057 -7.956 -20.285 1.00 84.19 195 GLN A CA 1
ATOM 1582 C C . GLN A 1 195 ? -1.977 -9.055 -19.767 1.00 84.19 195 GLN A C 1
ATOM 1584 O O . GLN A 1 195 ? -2.117 -9.246 -18.558 1.00 84.19 195 GLN A O 1
ATOM 1589 N N . GLU A 1 196 ? -2.579 -9.799 -20.692 1.00 85.88 196 GLU A N 1
ATOM 1590 C CA . GLU A 1 196 ? -3.439 -10.929 -20.350 1.00 85.88 196 GLU A CA 1
ATOM 1591 C C . GLU A 1 196 ? -2.703 -11.904 -19.414 1.00 85.88 196 GLU A C 1
ATOM 1593 O O . GLU A 1 196 ? -1.558 -12.288 -19.661 1.00 85.88 196 GLU A O 1
ATOM 1598 N N . GLY A 1 197 ? -3.354 -12.259 -18.305 1.00 86.62 197 GLY A N 1
ATOM 1599 C CA . GLY A 1 197 ? -2.803 -13.145 -17.276 1.00 86.62 197 GLY A CA 1
ATOM 1600 C C . GLY A 1 197 ? -1.837 -12.490 -16.278 1.00 86.62 197 GLY A C 1
ATOM 1601 O O . GLY A 1 197 ? -1.455 -13.134 -15.302 1.00 86.62 197 GLY A O 1
ATOM 1602 N N . ALA A 1 198 ? -1.468 -11.212 -16.445 1.00 86.81 198 ALA A N 1
ATOM 1603 C CA . ALA A 1 198 ? -0.508 -10.535 -15.560 1.00 86.81 198 ALA A CA 1
ATOM 1604 C C . ALA A 1 198 ? -0.977 -10.423 -14.096 1.00 86.81 198 ALA A C 1
ATOM 1606 O O . ALA A 1 198 ? -0.161 -10.266 -13.190 1.00 86.81 198 ALA A O 1
ATOM 1607 N N . LEU A 1 199 ? -2.287 -10.519 -13.857 1.00 91.69 199 LEU A N 1
ATOM 1608 C CA . LEU A 1 199 ? -2.894 -10.419 -12.530 1.00 91.69 199 LEU A CA 1
ATOM 1609 C C . LEU A 1 199 ? -3.308 -11.774 -11.941 1.00 91.69 199 LEU A C 1
ATOM 1611 O O . LEU A 1 199 ? -3.745 -11.820 -10.790 1.00 91.69 199 LEU A O 1
ATOM 1615 N N . ASP A 1 200 ? -3.160 -12.880 -12.677 1.00 92.06 200 ASP A N 1
ATOM 1616 C CA . ASP A 1 200 ? -3.710 -14.188 -12.293 1.00 92.06 200 ASP A CA 1
ATOM 1617 C C . ASP A 1 200 ? -3.191 -14.663 -10.937 1.00 92.06 200 ASP A C 1
ATOM 1619 O O . ASP A 1 200 ? -3.947 -15.186 -10.117 1.00 92.06 200 ASP A O 1
ATOM 1623 N N . ILE A 1 201 ? -1.894 -14.476 -10.679 1.00 92.25 201 ILE A N 1
ATOM 1624 C CA . ILE A 1 201 ? -1.273 -14.854 -9.406 1.00 92.25 201 ILE A CA 1
ATOM 1625 C C . ILE A 1 201 ? -1.679 -13.881 -8.294 1.00 92.25 201 ILE A C 1
ATOM 1627 O O . ILE A 1 201 ? -1.994 -14.322 -7.189 1.00 92.25 201 ILE A O 1
ATOM 1631 N N . ALA A 1 202 ? -1.744 -12.579 -8.584 1.00 92.12 202 ALA A N 1
ATOM 1632 C CA . ALA A 1 202 ? -2.140 -11.547 -7.626 1.00 92.12 202 ALA A CA 1
ATOM 1633 C C . ALA A 1 202 ? -3.606 -11.671 -7.177 1.00 92.12 202 ALA A C 1
ATOM 1635 O O . ALA A 1 202 ? -3.911 -11.394 -6.016 1.00 92.12 202 ALA A O 1
ATOM 1636 N N . LEU A 1 203 ? -4.499 -12.121 -8.059 1.00 90.00 203 LEU A N 1
ATOM 1637 C CA . LEU A 1 203 ? -5.922 -12.331 -7.771 1.00 90.00 203 LEU A CA 1
ATOM 1638 C C . LEU A 1 203 ? -6.234 -13.757 -7.286 1.00 90.00 203 LEU A C 1
ATOM 1640 O O . LEU A 1 203 ? -7.329 -14.017 -6.777 1.00 90.00 203 LEU A O 1
ATOM 1644 N N . ARG A 1 204 ? -5.283 -14.694 -7.398 1.00 88.44 204 ARG A N 1
ATOM 1645 C CA . ARG A 1 204 ? -5.481 -16.090 -6.991 1.00 88.44 204 ARG A CA 1
ATOM 1646 C C . ARG A 1 204 ? -5.878 -16.195 -5.520 1.00 88.44 204 ARG A C 1
ATOM 1648 O O . ARG A 1 204 ? -5.226 -15.648 -4.633 1.00 88.44 204 ARG A O 1
ATOM 1655 N N . GLY A 1 205 ? -6.913 -16.990 -5.252 1.00 74.38 205 GLY A N 1
ATOM 1656 C CA . GLY A 1 205 ? -7.400 -17.225 -3.892 1.00 74.38 205 GLY A CA 1
ATOM 1657 C C . GLY A 1 205 ? -8.245 -16.078 -3.333 1.00 74.38 205 GLY A C 1
ATOM 1658 O O . GLY A 1 205 ? -8.391 -15.985 -2.116 1.00 74.38 205 GLY A O 1
ATOM 1659 N N . GLY A 1 206 ? -8.797 -15.213 -4.191 1.00 75.44 206 GLY A N 1
ATOM 1660 C CA . GLY A 1 206 ? -9.889 -14.322 -3.801 1.00 75.44 206 GLY A CA 1
ATOM 1661 C C . GLY A 1 206 ? -11.046 -15.114 -3.179 1.00 75.44 206 GLY A C 1
ATOM 1662 O O . GLY A 1 206 ? -11.390 -16.195 -3.656 1.00 75.44 206 GLY A O 1
ATOM 1663 N N . GLY A 1 207 ? -11.592 -14.604 -2.073 1.00 71.25 207 GLY A N 1
ATOM 1664 C CA . GLY A 1 207 ? -12.634 -15.282 -1.291 1.00 71.25 207 GLY A CA 1
ATOM 1665 C C . GLY A 1 207 ? -12.127 -16.364 -0.329 1.00 71.25 207 GLY A C 1
ATOM 1666 O O . GLY A 1 207 ? -12.929 -16.965 0.382 1.00 71.25 207 GLY A O 1
ATOM 1667 N N . ALA A 1 208 ? -10.814 -16.616 -0.255 1.00 84.31 208 ALA A N 1
ATOM 1668 C CA . ALA A 1 208 ? -10.262 -17.490 0.777 1.00 84.31 208 ALA A CA 1
ATOM 1669 C C . ALA A 1 208 ? -10.518 -16.920 2.192 1.00 84.31 208 ALA A C 1
ATOM 1671 O O . ALA A 1 208 ? -10.590 -15.697 2.361 1.00 84.31 208 ALA A O 1
ATOM 1672 N N . PRO A 1 209 ? -10.610 -17.774 3.232 1.00 88.44 209 PRO A N 1
ATOM 1673 C CA . PRO A 1 209 ? -10.781 -17.318 4.607 1.00 88.44 209 PRO A CA 1
ATOM 1674 C C . PRO A 1 209 ? -9.754 -16.251 5.001 1.00 88.44 209 PRO A C 1
ATOM 1676 O O . PRO A 1 209 ? -8.553 -16.398 4.789 1.00 88.44 209 PRO A O 1
ATOM 1679 N N . GLY A 1 210 ? -10.257 -15.154 5.552 1.00 92.25 210 GLY A N 1
ATOM 1680 C CA . GLY A 1 210 ? -9.525 -13.982 6.010 1.00 92.25 210 GLY A CA 1
ATOM 1681 C C . GLY A 1 210 ? -8.884 -13.139 4.909 1.00 92.25 210 GLY A C 1
ATOM 1682 O O . GLY A 1 210 ? -8.232 -12.150 5.223 1.00 92.25 210 GLY A O 1
ATOM 1683 N N . VAL A 1 211 ? -9.061 -13.459 3.628 1.00 95.06 211 VAL A N 1
ATOM 1684 C CA . VAL A 1 211 ? -8.500 -12.666 2.530 1.00 95.06 211 VAL A CA 1
ATOM 1685 C C . VAL A 1 211 ? -9.487 -11.587 2.085 1.00 95.06 211 VAL A C 1
ATOM 1687 O O . VAL A 1 211 ? -10.529 -11.889 1.512 1.00 95.06 211 VAL A O 1
ATOM 1690 N N . LEU A 1 212 ? -9.129 -10.322 2.314 1.00 96.19 212 LEU A N 1
ATOM 1691 C CA . LEU A 1 212 ? -9.804 -9.168 1.723 1.00 96.19 212 LEU A CA 1
ATOM 1692 C C . LEU A 1 212 ? -9.131 -8.840 0.388 1.00 96.19 212 LEU A C 1
ATOM 1694 O O . LEU A 1 212 ? -8.001 -8.346 0.367 1.00 96.19 212 LEU A O 1
ATOM 1698 N N . SER A 1 213 ? -9.829 -9.106 -0.711 1.00 95.88 213 SER A N 1
ATOM 1699 C CA . SER A 1 213 ? -9.373 -8.778 -2.062 1.00 95.88 213 SER A CA 1
ATOM 1700 C C . SER A 1 213 ? -10.028 -7.489 -2.534 1.00 95.88 213 SER A C 1
ATOM 1702 O O . SER A 1 213 ? -11.248 -7.365 -2.505 1.00 95.88 213 SER A O 1
ATOM 1704 N N . ILE A 1 214 ? -9.218 -6.539 -2.980 1.00 96.38 214 ILE A N 1
ATOM 1705 C CA . ILE A 1 214 ? -9.669 -5.257 -3.511 1.00 96.38 214 ILE A CA 1
ATOM 1706 C C . ILE A 1 214 ? -9.017 -5.096 -4.883 1.00 96.38 214 ILE A C 1
ATOM 1708 O O . ILE A 1 214 ? -7.793 -5.179 -4.986 1.00 96.38 214 ILE A O 1
ATOM 1712 N N . PHE A 1 215 ? -9.823 -4.897 -5.919 1.00 95.62 215 PHE A N 1
ATOM 1713 C CA . PHE A 1 215 ? -9.371 -4.735 -7.294 1.00 95.62 215 PHE A CA 1
ATOM 1714 C C . PHE A 1 215 ? -9.801 -3.376 -7.849 1.00 95.62 215 PHE A C 1
ATOM 1716 O O . PHE A 1 215 ? -10.961 -2.987 -7.715 1.00 95.62 215 PHE A O 1
ATOM 1723 N N . ARG A 1 216 ? -8.855 -2.666 -8.465 1.00 93.94 216 ARG A N 1
ATOM 1724 C CA . ARG A 1 216 ? -9.075 -1.396 -9.157 1.00 93.94 216 ARG A CA 1
ATOM 1725 C C . ARG A 1 216 ? -8.585 -1.502 -10.597 1.00 93.94 216 ARG A C 1
ATOM 1727 O O . ARG A 1 216 ? -7.418 -1.812 -10.809 1.00 93.94 216 ARG A O 1
ATOM 1734 N N . ASP A 1 217 ? -9.451 -1.162 -11.535 1.00 91.00 217 ASP A N 1
ATOM 1735 C CA . ASP A 1 217 ? -9.181 -0.958 -12.965 1.00 91.00 217 ASP A CA 1
ATOM 1736 C C . ASP A 1 217 ? -9.564 0.461 -13.437 1.00 91.00 217 ASP A C 1
ATOM 1738 O O . ASP A 1 217 ? -9.130 0.915 -14.494 1.00 91.00 217 ASP A O 1
ATOM 1742 N N . ASP A 1 218 ? -10.339 1.189 -12.630 1.00 85.75 218 ASP A N 1
ATOM 1743 C CA . ASP A 1 218 ? -10.709 2.578 -12.880 1.00 85.75 218 ASP A CA 1
ATOM 1744 C C . ASP A 1 218 ? -9.626 3.586 -12.464 1.00 85.75 218 ASP A C 1
ATOM 1746 O O . ASP A 1 218 ? -8.904 3.420 -11.469 1.00 85.75 218 ASP A O 1
ATOM 1750 N N . ALA A 1 219 ? -9.609 4.723 -13.169 1.00 84.31 219 ALA A N 1
ATOM 1751 C CA . ALA A 1 219 ? -8.750 5.862 -12.858 1.00 84.31 219 ALA A CA 1
ATOM 1752 C C . ALA A 1 219 ? -8.915 6.328 -11.390 1.00 84.31 219 ALA A C 1
ATOM 1754 O O . ALA A 1 219 ? -10.043 6.401 -10.887 1.00 84.31 219 ALA A O 1
ATOM 1755 N N . PRO A 1 220 ? -7.822 6.698 -10.694 1.00 84.19 220 PRO A N 1
ATOM 1756 C CA . PRO A 1 220 ? -7.826 7.013 -9.263 1.00 84.19 220 PRO A CA 1
ATOM 1757 C C . PRO A 1 220 ? -8.338 8.423 -8.958 1.00 84.19 220 PRO A C 1
ATOM 1759 O O . PRO A 1 220 ? -7.620 9.254 -8.413 1.00 84.19 220 PRO A O 1
ATOM 1762 N N . VAL A 1 221 ? -9.592 8.696 -9.306 1.00 82.94 221 VAL A N 1
ATOM 1763 C CA . VAL A 1 221 ? -10.257 9.979 -9.042 1.00 82.94 221 VAL A CA 1
ATOM 1764 C C . VAL A 1 221 ? -11.264 9.856 -7.903 1.00 82.94 221 VAL A C 1
ATOM 1766 O O . VAL A 1 221 ? -11.830 8.782 -7.665 1.00 82.94 221 VAL A O 1
ATOM 1769 N N . ALA A 1 222 ? -11.520 10.962 -7.204 1.00 75.62 222 ALA A N 1
ATOM 1770 C CA . ALA A 1 222 ? -12.561 11.028 -6.183 1.00 75.62 222 ALA A CA 1
ATOM 1771 C C . ALA A 1 222 ? -13.919 10.536 -6.729 1.00 75.62 222 ALA A C 1
ATOM 1773 O O . ALA A 1 222 ? -14.372 10.966 -7.790 1.00 75.62 222 ALA A O 1
ATOM 1774 N N . GLY A 1 223 ? -14.564 9.627 -5.994 1.00 76.12 223 GLY A N 1
ATOM 1775 C CA . GLY A 1 223 ? -15.838 9.011 -6.384 1.00 76.12 223 GLY A CA 1
ATOM 1776 C C . GLY A 1 223 ? -15.733 7.784 -7.298 1.00 76.12 223 GLY A C 1
ATOM 1777 O O . GLY A 1 223 ? -16.757 7.155 -7.537 1.00 76.12 223 GLY A O 1
ATOM 1778 N N . SER A 1 224 ? -14.536 7.413 -7.774 1.00 85.12 224 SER A N 1
ATOM 1779 C CA . SER A 1 224 ? -14.329 6.113 -8.433 1.00 85.12 224 SER A CA 1
ATOM 1780 C C . SER A 1 224 ? -14.385 4.965 -7.424 1.00 85.12 224 SER A C 1
ATOM 1782 O O . SER A 1 224 ? -13.941 5.114 -6.276 1.00 85.12 224 SER A O 1
ATOM 1784 N N . GLU A 1 225 ? -14.905 3.825 -7.871 1.00 87.44 225 GLU A N 1
ATOM 1785 C CA . GLU A 1 225 ? -15.142 2.639 -7.049 1.00 87.44 225 GLU A CA 1
ATOM 1786 C C . GLU A 1 225 ? -14.030 1.593 -7.218 1.00 87.44 225 GLU A C 1
ATOM 1788 O O . GLU A 1 225 ? -13.109 1.748 -8.019 1.00 87.44 225 GLU A O 1
ATOM 1793 N N . VAL A 1 226 ? -14.106 0.541 -6.404 1.00 93.50 226 VAL A N 1
ATOM 1794 C CA . VAL A 1 226 ? -13.248 -0.644 -6.471 1.00 93.50 226 VAL A CA 1
ATOM 1795 C C . VAL A 1 226 ? -14.115 -1.888 -6.355 1.00 93.50 226 VAL A C 1
ATOM 1797 O O . VAL A 1 226 ? -15.138 -1.889 -5.666 1.00 93.50 226 VAL A O 1
ATOM 1800 N N . PHE A 1 227 ? -13.684 -2.979 -6.974 1.00 94.00 227 PHE A N 1
ATOM 1801 C CA . PHE A 1 227 ? -14.304 -4.283 -6.793 1.00 94.00 227 PHE A CA 1
ATOM 1802 C C . PHE A 1 227 ? -13.776 -4.924 -5.512 1.00 94.00 227 PHE A C 1
ATOM 1804 O O . PHE A 1 227 ? -12.566 -5.038 -5.317 1.00 94.00 227 PHE A O 1
ATOM 1811 N N . VAL A 1 228 ? -14.676 -5.367 -4.633 1.00 94.38 228 VAL A N 1
ATOM 1812 C CA . VAL A 1 228 ? -14.297 -5.922 -3.327 1.00 94.38 228 VAL A CA 1
ATOM 1813 C C . VAL A 1 228 ? -14.804 -7.348 -3.172 1.00 94.38 228 VAL A C 1
ATOM 1815 O O . VAL A 1 228 ? -16.004 -7.609 -3.221 1.00 94.38 228 VAL A O 1
ATOM 1818 N N . GLY A 1 229 ? -13.877 -8.267 -2.917 1.00 93.31 229 GLY A N 1
ATOM 1819 C CA . GLY A 1 229 ? -14.151 -9.603 -2.407 1.00 93.31 229 GLY A CA 1
ATOM 1820 C C . GLY A 1 229 ? -13.918 -9.637 -0.901 1.00 93.31 229 GLY A C 1
ATOM 1821 O O . GLY A 1 229 ? -12.771 -9.719 -0.453 1.00 93.31 229 GLY A O 1
ATOM 1822 N N . PHE A 1 230 ? -14.997 -9.568 -0.119 1.00 91.12 230 PHE A N 1
ATOM 1823 C CA . PHE A 1 230 ? -14.926 -9.736 1.332 1.00 91.12 230 PHE A CA 1
ATOM 1824 C C . PHE A 1 230 ? -14.740 -11.220 1.702 1.00 91.12 230 PHE A C 1
ATOM 1826 O O . PHE A 1 230 ? -15.333 -12.087 1.057 1.00 91.12 230 PHE A O 1
ATOM 1833 N N . PRO A 1 231 ? -13.952 -11.535 2.743 1.00 88.31 231 PRO A N 1
ATOM 1834 C CA . PRO A 1 231 ? -13.796 -12.901 3.226 1.00 88.31 231 PRO A CA 1
ATOM 1835 C C . PRO A 1 231 ? -15.058 -13.391 3.946 1.00 88.31 231 PRO A C 1
ATOM 1837 O O . PRO A 1 231 ? -15.629 -12.674 4.766 1.00 88.31 231 PRO A O 1
ATOM 1840 N N . GLU A 1 232 ? -15.447 -14.645 3.709 1.00 79.12 232 GLU A N 1
ATOM 1841 C CA . GLU A 1 232 ? -16.603 -15.263 4.384 1.00 79.12 232 GLU A CA 1
ATOM 1842 C C . GLU A 1 232 ? -16.306 -15.657 5.844 1.00 79.12 232 GLU A C 1
ATOM 1844 O O . GLU A 1 232 ? -17.211 -15.740 6.673 1.00 79.12 232 GLU A O 1
ATOM 1849 N N . GLN A 1 233 ? -15.034 -15.917 6.168 1.00 79.88 233 GLN A N 1
ATOM 1850 C CA . GLN A 1 233 ? -14.551 -16.365 7.485 1.00 79.88 233 GLN A CA 1
ATOM 1851 C C . GLN A 1 233 ? -13.178 -15.746 7.789 1.00 79.88 233 GLN A C 1
ATOM 1853 O O . GLN A 1 233 ? -12.574 -15.143 6.908 1.00 79.88 233 GLN A O 1
ATOM 1858 N N . LYS A 1 234 ? -12.662 -15.879 9.016 1.00 82.94 234 LYS A N 1
ATOM 1859 C CA . LYS A 1 234 ? -11.299 -15.446 9.399 1.00 82.94 234 LYS A CA 1
ATOM 1860 C C . LYS A 1 234 ? -10.256 -16.514 9.075 1.00 82.94 234 LYS A C 1
ATOM 1862 O O . LYS A 1 234 ? -10.593 -17.690 8.961 1.00 82.94 234 LYS A O 1
ATOM 1867 N N . LEU A 1 235 ? -8.978 -16.135 9.009 1.00 76.44 235 LEU A N 1
ATOM 1868 C CA . LEU A 1 235 ? -7.890 -17.118 9.028 1.00 76.44 235 LEU A CA 1
ATOM 1869 C C . LEU A 1 235 ? -7.923 -17.912 10.345 1.00 76.44 235 LEU A C 1
ATOM 1871 O O . LEU A 1 235 ? -7.822 -17.330 11.423 1.00 76.44 235 LEU A O 1
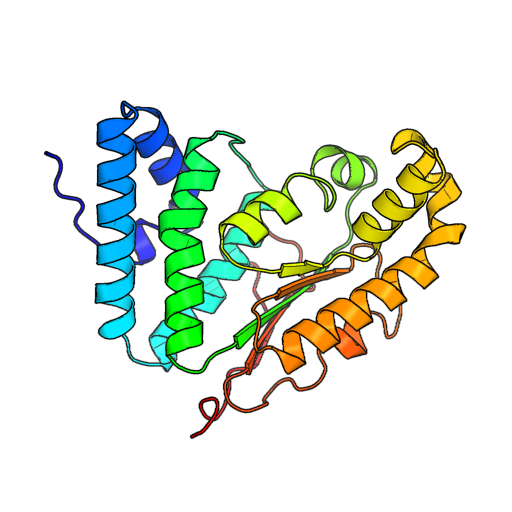ATOM 1875 N N . GLY A 1 236 ? -8.043 -19.240 10.244 1.00 63.91 236 GLY A N 1
ATOM 1876 C CA . GLY A 1 236 ? -8.044 -20.155 11.394 1.00 63.91 236 GLY A CA 1
ATOM 1877 C C . GLY A 1 236 ? -9.362 -20.239 12.176 1.00 63.91 236 GLY A C 1
ATOM 1878 O O . GLY A 1 236 ? -9.345 -20.760 13.292 1.00 63.91 236 GLY A O 1
ATOM 1879 N N . GLY A 1 237 ? -10.457 -19.702 11.619 1.00 50.06 237 GLY A N 1
ATOM 1880 C CA . GLY A 1 237 ? -11.826 -19.875 12.125 1.00 50.06 237 GLY A CA 1
ATOM 1881 C C . GLY A 1 237 ? -12.448 -21.216 11.757 1.00 50.06 237 GLY A C 1
ATOM 1882 O O . GLY A 1 237 ? -11.972 -21.844 10.785 1.00 50.06 237 GLY A O 1
#

Foldseek 3Di:
DDDPPDDLVCCADVVVPNLVVQLVVLVPDDPVVSVVVLVVLLVRLLVVLVVDDPVRLLVSVLSRVLSLVLCLLPDDPPDPSSLSSLLSHLQSSQVSLVVQQAAEQEEEEAADDPVCCLPRRDAPSVCSNQVSSFAHEAELLNLQQVVCVVVVHHPVCSVPCSVVRSVVSLVVSLVVLVVCVVVSGYYYYYYHDDDPPSCVSSCPCQQPANYWYWYYHDDSDPPDDIDIRDHPHGRPD

Secondary structure (DSSP, 8-state):
-------HHHHS-GGGTHHHHHHHHHHTS-HHHHHHHHHHHHHHHHHHHHHS-HHHHHHHHHHHHHHHHHHHHH-----HHHHHHHIIIIIHHHHHHHHTT-EEEEEEE-PPPHHHHHHTSTTTHHHHHHHHTTPEEE-HHHHHHHHHHHTT--GGGHHHHHHHHHHHHHHHHHHHHHHHHHHT--EEEEESS--TTTTHHHHTTTT-TTEEEEEE-S---TT---EEE--SS-TT-